Protein AF-A0A8S9BVV3-F1 (afdb_monomer)

Structure (mmCIF, N/CA/C/O backbone):
data_AF-A0A8S9BVV3-F1
#
_entry.id   AF-A0A8S9BVV3-F1
#
loop_
_atom_site.group_PDB
_atom_site.id
_atom_site.type_symbol
_atom_site.label_atom_id
_atom_site.label_alt_id
_atom_site.label_comp_id
_atom_site.label_asym_id
_atom_site.label_entity_id
_atom_site.label_seq_id
_atom_site.pdbx_PDB_ins_code
_atom_site.Cartn_x
_atom_site.Cartn_y
_atom_site.Cartn_z
_atom_site.occupancy
_atom_site.B_iso_or_equiv
_atom_site.auth_seq_id
_atom_site.auth_comp_id
_atom_site.auth_asym_id
_atom_site.auth_atom_id
_atom_site.pdbx_PDB_model_num
ATOM 1 N N . MET A 1 1 ? 66.827 21.041 -8.160 1.00 52.62 1 MET A N 1
ATOM 2 C CA . MET A 1 1 ? 65.909 20.844 -7.015 1.00 52.62 1 MET A CA 1
ATOM 3 C C . MET A 1 1 ? 65.133 22.134 -6.797 1.00 52.62 1 MET A C 1
ATOM 5 O O . MET A 1 1 ? 65.751 23.187 -6.829 1.00 52.62 1 MET A O 1
ATOM 9 N N . ARG A 1 2 ? 63.797 22.097 -6.689 1.00 60.84 2 ARG A N 1
ATOM 10 C CA . ARG A 1 2 ? 63.003 23.309 -6.406 1.00 60.84 2 ARG A CA 1
ATOM 11 C C . ARG A 1 2 ? 63.053 23.577 -4.900 1.00 60.84 2 ARG A C 1
ATOM 13 O O . ARG A 1 2 ? 62.841 22.643 -4.135 1.00 60.84 2 ARG A O 1
ATOM 20 N N . ASN A 1 3 ? 63.346 24.819 -4.514 1.00 59.28 3 ASN A N 1
ATOM 21 C CA . ASN A 1 3 ? 63.444 25.277 -3.125 1.00 59.28 3 ASN A CA 1
ATOM 22 C C . ASN A 1 3 ? 62.272 24.752 -2.278 1.00 59.28 3 ASN A C 1
ATOM 24 O O . ASN A 1 3 ? 61.120 24.832 -2.709 1.00 59.28 3 ASN A O 1
ATOM 28 N N . ALA A 1 4 ? 62.570 24.241 -1.081 1.00 67.62 4 ALA A N 1
ATOM 29 C CA . ALA A 1 4 ? 61.622 23.688 -0.109 1.00 67.62 4 ALA A CA 1
ATOM 30 C C . ALA A 1 4 ? 60.763 24.775 0.577 1.00 67.62 4 ALA A C 1
ATOM 32 O O . ALA A 1 4 ? 60.569 24.769 1.787 1.00 67.62 4 ALA A O 1
ATOM 33 N N . VAL A 1 5 ? 60.264 25.742 -0.196 1.00 72.38 5 VAL A N 1
ATOM 34 C CA . VAL A 1 5 ? 59.323 26.760 0.274 1.00 72.38 5 VAL A CA 1
ATOM 35 C C . VAL A 1 5 ? 57.911 26.216 0.081 1.00 72.38 5 VAL A C 1
ATOM 37 O O . VAL A 1 5 ? 57.520 25.832 -1.026 1.00 72.38 5 VAL A O 1
ATOM 40 N N . GLN A 1 6 ? 57.145 26.163 1.169 1.00 79.38 6 GLN A N 1
ATOM 41 C CA . GLN A 1 6 ? 55.774 25.666 1.166 1.00 79.38 6 GLN A CA 1
ATOM 42 C C . GLN A 1 6 ? 54.903 26.533 0.244 1.00 79.38 6 GLN A C 1
ATOM 44 O O . GLN A 1 6 ? 54.868 27.758 0.355 1.00 79.38 6 GLN A O 1
ATOM 49 N N . ARG A 1 7 ? 54.203 25.903 -0.706 1.00 82.62 7 ARG A N 1
ATOM 50 C CA . ARG A 1 7 ? 53.319 26.621 -1.635 1.00 82.62 7 ARG A CA 1
ATOM 51 C C . ARG A 1 7 ? 52.039 27.042 -0.921 1.00 82.62 7 ARG A C 1
ATOM 53 O O . ARG A 1 7 ? 51.429 26.239 -0.217 1.00 82.62 7 ARG A O 1
ATOM 60 N N . ARG A 1 8 ? 51.604 28.284 -1.145 1.00 86.44 8 ARG A N 1
ATOM 61 C CA . ARG A 1 8 ? 50.356 28.809 -0.581 1.00 86.44 8 ARG A CA 1
ATOM 62 C C . ARG A 1 8 ? 49.149 28.096 -1.193 1.00 86.44 8 ARG A C 1
ATOM 64 O O . ARG A 1 8 ? 49.064 27.939 -2.408 1.00 86.44 8 ARG A O 1
ATOM 71 N N . ASN A 1 9 ? 48.194 27.712 -0.350 1.00 89.62 9 ASN A N 1
ATOM 72 C CA . ASN A 1 9 ? 46.907 27.199 -0.806 1.00 89.62 9 ASN A CA 1
ATOM 73 C C . ASN A 1 9 ? 45.998 28.363 -1.247 1.00 89.62 9 ASN A C 1
ATOM 75 O O . ASN A 1 9 ? 45.814 29.328 -0.498 1.00 89.62 9 ASN A O 1
ATOM 79 N N . HIS A 1 10 ? 45.426 28.278 -2.449 1.00 91.44 10 HIS A N 1
ATOM 80 C CA . HIS A 1 10 ? 44.499 29.275 -2.983 1.00 91.44 10 HIS A CA 1
ATOM 81 C C . HIS A 1 10 ? 43.058 28.784 -2.816 1.00 91.44 10 HIS A C 1
ATOM 83 O O . HIS A 1 10 ? 42.689 27.736 -3.337 1.00 91.44 10 HIS A O 1
ATOM 89 N N . ARG A 1 11 ? 42.242 29.551 -2.081 1.00 92.50 11 ARG A N 1
ATOM 90 C CA . ARG A 1 11 ? 40.827 29.235 -1.830 1.00 92.50 11 ARG A CA 1
ATOM 91 C C . ARG A 1 11 ? 39.945 29.755 -2.964 1.00 92.50 11 ARG A C 1
ATOM 93 O O . ARG A 1 11 ? 40.206 30.819 -3.524 1.00 92.50 11 ARG A O 1
ATOM 100 N N . GLU A 1 12 ? 38.882 29.021 -3.269 1.00 91.75 12 GLU A N 1
ATOM 101 C CA . GLU A 1 12 ? 37.899 29.412 -4.280 1.00 91.75 12 GLU A CA 1
ATOM 102 C C . GLU A 1 12 ? 36.907 30.451 -3.729 1.00 91.75 12 GLU A C 1
ATOM 104 O O . GLU A 1 12 ? 36.590 30.465 -2.540 1.00 91.75 12 GLU A O 1
ATOM 109 N N . ARG A 1 13 ? 36.417 31.338 -4.603 1.00 92.81 13 ARG A N 1
ATOM 110 C CA . ARG A 1 13 ? 35.413 32.362 -4.260 1.00 92.81 13 ARG A CA 1
ATOM 111 C C . ARG A 1 13 ? 33.989 31.813 -4.392 1.00 92.81 13 ARG A C 1
ATOM 113 O O . ARG A 1 13 ? 33.709 31.076 -5.342 1.00 92.81 13 ARG A O 1
ATOM 120 N N . GLY A 1 14 ? 33.092 32.259 -3.512 1.00 93.75 14 GLY A N 1
ATOM 121 C CA . GLY A 1 14 ? 31.651 31.987 -3.584 1.00 93.75 14 GLY A CA 1
ATOM 122 C C . GLY A 1 14 ? 30.915 32.761 -4.689 1.00 93.75 14 GLY A C 1
ATOM 123 O O . GLY A 1 14 ? 31.521 33.540 -5.427 1.00 93.75 14 GLY A O 1
ATOM 124 N N . GLN A 1 15 ? 29.606 32.517 -4.808 1.00 95.50 15 GLN A N 1
ATOM 125 C CA . GLN A 1 15 ? 28.689 33.300 -5.648 1.00 95.50 15 GLN A CA 1
ATOM 126 C C . GLN A 1 15 ? 28.436 34.677 -4.997 1.00 95.50 15 GLN A C 1
ATOM 128 O O . GLN A 1 15 ? 28.283 34.713 -3.776 1.00 95.50 15 GLN A O 1
ATOM 133 N N . PRO A 1 16 ? 28.363 35.792 -5.752 1.00 96.19 16 PRO A N 1
ATOM 134 C CA . PRO A 1 16 ? 27.937 37.083 -5.209 1.00 96.19 16 PRO A CA 1
ATOM 135 C C . PRO A 1 16 ? 26.519 37.021 -4.631 1.00 96.19 16 PRO A C 1
ATOM 137 O O . PRO A 1 16 ? 25.645 36.371 -5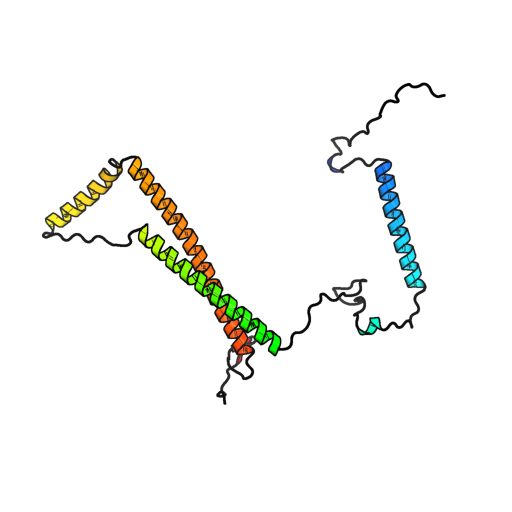.209 1.00 96.19 16 PRO A O 1
ATOM 140 N N . GLU A 1 17 ? 26.282 37.729 -3.528 1.00 94.75 17 GLU A N 1
ATOM 141 C CA . GLU A 1 17 ? 25.025 37.657 -2.766 1.00 94.75 17 GLU A CA 1
ATOM 142 C C . GLU A 1 17 ? 23.800 38.063 -3.595 1.00 94.75 17 GLU A C 1
ATOM 144 O O . GLU A 1 17 ? 22.787 37.368 -3.583 1.00 94.75 17 GLU A O 1
ATOM 149 N N . GLU A 1 18 ? 23.929 39.092 -4.436 1.00 96.50 18 GLU A 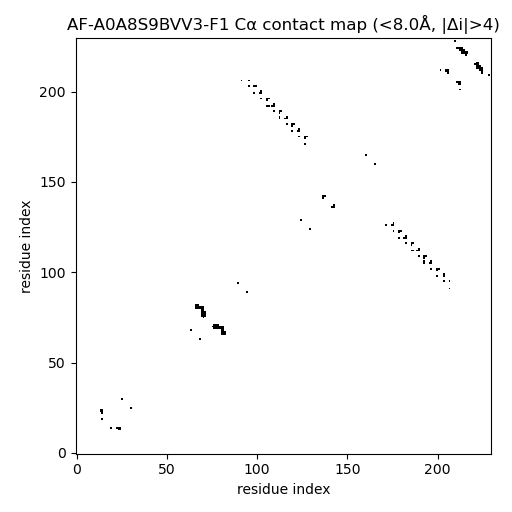N 1
ATOM 150 C CA . GLU A 1 18 ? 22.881 39.532 -5.373 1.00 96.50 18 GLU A CA 1
ATOM 151 C C . GLU A 1 18 ? 22.409 38.417 -6.326 1.00 96.50 18 GLU A C 1
ATOM 153 O O . GLU A 1 18 ? 21.276 38.419 -6.809 1.00 96.50 18 GLU A O 1
ATOM 158 N N . ARG A 1 19 ? 23.284 37.443 -6.612 1.00 95.56 19 ARG A N 1
ATOM 159 C CA . ARG A 1 19 ? 23.025 36.312 -7.516 1.00 95.56 19 ARG A CA 1
ATOM 160 C C . ARG A 1 19 ? 22.860 34.986 -6.785 1.00 95.56 19 ARG A C 1
ATOM 162 O O . ARG A 1 19 ? 22.757 33.953 -7.447 1.00 95.56 19 ARG A O 1
ATOM 169 N N . ALA A 1 20 ? 22.767 34.993 -5.456 1.00 93.19 20 ALA A N 1
ATOM 170 C CA . ALA A 1 20 ? 22.587 33.780 -4.663 1.00 93.19 20 ALA A CA 1
ATOM 171 C C . ALA A 1 20 ? 21.343 32.975 -5.089 1.00 93.19 20 ALA A C 1
ATOM 173 O O . ALA A 1 20 ? 21.367 31.745 -5.060 1.00 93.19 20 ALA A O 1
ATOM 174 N N . ARG A 1 21 ? 20.294 33.644 -5.601 1.00 96.62 21 ARG A N 1
ATOM 175 C CA . ARG A 1 21 ? 19.078 33.002 -6.143 1.00 96.62 21 ARG A CA 1
ATOM 176 C C . ARG A 1 21 ? 19.356 32.008 -7.283 1.00 96.62 21 ARG A C 1
ATOM 178 O O . ARG A 1 21 ? 18.570 31.089 -7.481 1.00 96.62 21 ARG A O 1
ATOM 185 N N . LEU A 1 22 ? 20.441 32.184 -8.043 1.00 94.44 22 LEU A N 1
ATOM 186 C CA . LEU A 1 22 ? 20.807 31.311 -9.171 1.00 94.44 22 LEU A CA 1
ATOM 187 C C . LEU A 1 22 ? 21.545 30.035 -8.731 1.00 94.44 22 LEU A C 1
ATOM 189 O O . LEU A 1 22 ? 21.873 29.198 -9.570 1.00 94.44 22 LEU A O 1
ATOM 193 N N . GLY A 1 23 ? 21.803 29.882 -7.431 1.00 94.69 23 GLY A N 1
ATOM 194 C CA . GLY A 1 23 ? 22.543 28.760 -6.875 1.00 94.69 23 GLY A CA 1
ATOM 195 C C . GLY A 1 23 ? 24.061 28.941 -6.948 1.00 94.69 23 GLY A C 1
ATOM 196 O O . GLY A 1 23 ? 24.591 30.052 -7.063 1.00 94.69 23 GLY A O 1
ATOM 197 N N . LEU A 1 24 ? 24.773 27.818 -6.836 1.00 93.31 24 LEU A N 1
ATOM 198 C CA . LEU A 1 24 ? 26.231 27.778 -6.742 1.00 93.31 24 LEU A CA 1
ATOM 199 C C . LEU A 1 24 ? 26.905 28.321 -8.014 1.00 93.31 24 LEU A C 1
ATOM 201 O O . LEU A 1 24 ? 26.530 27.972 -9.132 1.00 93.31 24 LEU A O 1
ATOM 205 N N . LEU A 1 25 ? 27.951 29.136 -7.839 1.00 95.38 25 LEU A N 1
ATOM 206 C CA . LEU A 1 25 ? 28.794 29.584 -8.946 1.00 95.38 25 LEU A CA 1
ATOM 207 C C . LEU A 1 25 ? 29.718 28.451 -9.394 1.00 95.38 25 LEU A C 1
ATOM 209 O O . LEU A 1 25 ? 30.766 28.229 -8.787 1.00 95.38 25 LEU A O 1
ATOM 213 N N . GLU A 1 26 ? 29.332 27.778 -10.470 1.00 94.38 26 GLU A N 1
ATOM 214 C CA . GLU A 1 26 ? 30.082 26.660 -11.037 1.00 94.38 26 GLU A CA 1
ATOM 215 C C . GLU A 1 26 ? 31.517 27.045 -11.405 1.00 94.38 26 GLU A C 1
ATOM 217 O O . GLU A 1 26 ? 31.778 28.085 -12.021 1.00 94.38 26 GLU A O 1
ATOM 222 N N . LYS A 1 27 ? 32.459 26.174 -11.047 1.00 96.00 27 LYS A N 1
ATOM 223 C CA . LYS A 1 27 ? 33.879 26.317 -11.373 1.00 96.00 27 LYS A CA 1
ATOM 224 C C . LYS A 1 27 ? 34.288 25.321 -12.449 1.00 96.00 27 LYS A C 1
ATOM 226 O O . LYS A 1 27 ? 33.514 24.472 -12.887 1.00 96.00 27 LYS A O 1
ATOM 231 N N . HIS A 1 28 ? 35.549 25.394 -12.872 1.00 96.62 28 HIS A N 1
ATOM 232 C CA . HIS A 1 28 ? 36.073 24.516 -13.920 1.00 96.62 28 HIS A CA 1
ATOM 233 C C . HIS A 1 28 ? 35.923 23.022 -13.583 1.00 96.62 28 HIS A C 1
ATOM 235 O O . HIS A 1 28 ? 35.623 22.218 -14.464 1.00 96.62 28 HIS A O 1
ATOM 241 N N . LYS A 1 29 ? 36.076 22.651 -12.304 1.00 96.44 29 LYS A N 1
ATOM 242 C CA . LYS A 1 29 ? 35.859 21.277 -11.834 1.00 96.44 29 LYS A CA 1
ATOM 243 C C . LYS A 1 29 ? 34.417 20.815 -12.077 1.00 96.44 29 LYS A C 1
ATOM 245 O O . LYS A 1 29 ? 34.215 19.715 -12.594 1.00 96.44 29 LYS A O 1
ATOM 250 N N . ASP A 1 30 ? 33.445 21.668 -11.771 1.00 97.38 30 ASP A N 1
ATOM 251 C CA . ASP A 1 30 ? 32.017 21.383 -11.944 1.00 97.38 30 ASP A CA 1
ATOM 252 C C . ASP A 1 30 ? 31.649 21.322 -13.427 1.00 97.38 30 ASP A C 1
ATOM 254 O O . ASP A 1 30 ? 31.013 20.367 -13.874 1.00 97.38 30 ASP A O 1
ATOM 258 N N . TYR A 1 31 ? 32.141 22.283 -14.220 1.00 96.81 31 TYR A N 1
ATOM 259 C CA . TYR A 1 31 ? 31.996 22.276 -15.675 1.00 96.81 31 TYR A CA 1
ATOM 260 C C . TYR A 1 31 ? 32.565 20.993 -16.288 1.00 96.81 31 TYR A C 1
ATOM 262 O O . TYR A 1 31 ? 31.906 20.357 -17.106 1.00 96.81 31 TYR A O 1
ATOM 270 N N . SER A 1 32 ? 33.763 20.575 -15.874 1.00 97.94 32 SER A N 1
ATOM 271 C CA . SER A 1 32 ? 34.395 19.347 -16.363 1.00 97.94 32 SER A CA 1
ATOM 272 C C . SER A 1 32 ? 33.581 18.100 -15.994 1.00 97.94 32 SER A C 1
ATOM 274 O O . SER A 1 32 ? 33.425 17.196 -16.816 1.00 97.94 32 SER A O 1
ATOM 276 N N . ALA A 1 33 ? 33.002 18.044 -14.790 1.00 97.69 33 ALA A N 1
ATOM 277 C CA . ALA A 1 33 ? 32.091 16.966 -14.402 1.00 97.69 33 ALA A CA 1
ATOM 278 C C . ALA A 1 33 ? 30.804 16.964 -15.251 1.00 97.69 33 ALA A C 1
ATOM 280 O O . ALA A 1 33 ? 30.446 15.925 -15.808 1.00 97.69 33 ALA A O 1
ATOM 281 N N . ARG A 1 34 ? 30.164 18.127 -15.435 1.00 98.06 34 ARG A N 1
ATOM 282 C CA . ARG A 1 34 ? 28.960 18.271 -16.270 1.00 98.06 34 ARG A CA 1
ATOM 283 C C . ARG A 1 34 ? 29.224 17.920 -17.734 1.00 98.06 34 ARG A C 1
ATOM 285 O O . ARG A 1 34 ? 28.431 17.210 -18.349 1.00 98.06 34 ARG A O 1
ATOM 292 N N . ALA A 1 35 ? 30.333 18.392 -18.298 1.00 98.31 35 ALA A N 1
ATOM 293 C CA . ALA A 1 35 ? 30.714 18.122 -19.680 1.00 98.31 35 ALA A CA 1
ATOM 294 C C . ALA A 1 35 ? 30.973 16.627 -19.909 1.00 98.31 35 ALA A C 1
ATOM 296 O O . ALA A 1 35 ? 30.560 16.085 -20.936 1.00 98.31 35 ALA A O 1
ATOM 297 N N . ARG A 1 36 ? 31.607 15.941 -18.946 1.00 98.19 36 ARG A N 1
ATOM 298 C CA . ARG A 1 36 ? 31.788 14.483 -18.992 1.00 98.19 36 ARG A CA 1
ATOM 299 C C . ARG A 1 36 ? 30.448 13.743 -18.984 1.00 98.19 36 ARG A C 1
ATOM 301 O O . ARG A 1 36 ? 30.212 12.971 -19.909 1.00 98.19 36 ARG A O 1
ATOM 308 N N . ASP A 1 37 ? 29.549 14.038 -18.042 1.00 98.44 37 ASP A N 1
ATOM 309 C CA . ASP A 1 37 ? 28.210 13.417 -17.982 1.00 98.44 37 ASP A CA 1
ATOM 310 C C . ASP A 1 37 ? 27.402 13.641 -19.276 1.00 98.44 37 ASP A C 1
ATOM 312 O O . ASP A 1 37 ? 26.840 12.701 -19.850 1.00 98.44 37 ASP A O 1
ATOM 316 N N . PHE A 1 38 ? 27.403 14.870 -19.803 1.00 98.44 38 PHE A N 1
ATOM 317 C CA . PHE A 1 38 ? 26.727 15.184 -21.062 1.00 98.44 38 PHE A CA 1
ATOM 318 C C . PHE A 1 38 ? 27.302 14.387 -22.240 1.00 98.44 38 PHE A C 1
ATOM 320 O O . PHE A 1 38 ? 26.553 13.802 -23.029 1.00 98.44 38 PHE A O 1
ATOM 327 N N . ASN A 1 39 ? 28.632 14.319 -22.350 1.00 98.31 39 ASN A N 1
ATOM 328 C CA . ASN A 1 39 ? 29.300 13.568 -23.410 1.00 98.31 39 ASN A CA 1
ATOM 329 C C . ASN A 1 39 ? 29.053 12.056 -23.290 1.00 98.31 39 ASN A C 1
ATOM 331 O O . ASN A 1 39 ? 28.854 11.391 -24.310 1.00 98.31 39 ASN A O 1
ATOM 335 N N . GLU A 1 40 ? 28.981 11.512 -22.074 1.00 98.31 40 GLU A N 1
ATOM 336 C CA . GLU A 1 40 ? 28.602 10.117 -21.836 1.00 98.31 40 GLU A CA 1
ATOM 337 C C . GLU A 1 40 ? 27.166 9.827 -22.286 1.00 98.31 40 GLU A C 1
ATOM 339 O O . GLU A 1 40 ? 26.932 8.868 -23.031 1.00 98.31 40 GLU A O 1
ATOM 344 N N . LYS A 1 41 ? 26.200 10.671 -21.901 1.00 98.31 41 LYS A N 1
ATOM 345 C CA . LYS A 1 41 ? 24.798 10.557 -22.343 1.00 98.31 41 LYS A CA 1
ATOM 346 C C . LYS A 1 41 ? 24.686 10.663 -23.863 1.00 98.31 41 LYS A C 1
ATOM 348 O O . LYS A 1 41 ? 24.026 9.835 -24.492 1.00 98.31 41 LYS A O 1
ATOM 353 N N . LYS A 1 42 ? 25.397 11.615 -24.475 1.00 98.31 42 LYS A N 1
ATOM 354 C CA . 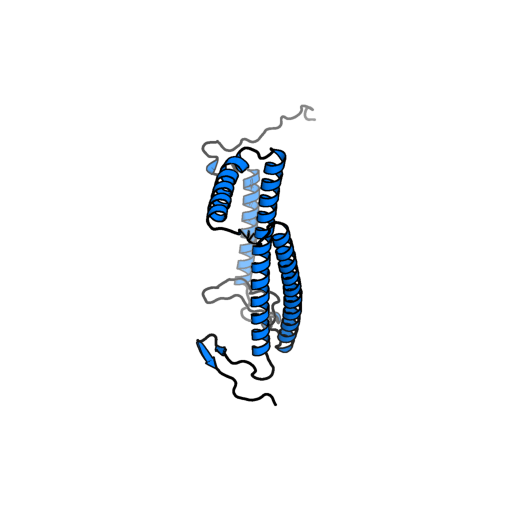LYS A 1 42 ? 25.461 11.787 -25.934 1.00 98.31 42 LYS A CA 1
ATOM 355 C C . LYS A 1 42 ? 26.026 10.546 -26.629 1.00 98.31 42 LYS A C 1
ATOM 357 O O . LYS A 1 42 ? 25.454 10.093 -27.622 1.00 98.31 42 LYS A O 1
ATOM 362 N N . LYS A 1 43 ? 27.104 9.957 -26.096 1.00 98.31 43 LYS A N 1
ATOM 363 C CA . LYS A 1 43 ? 27.699 8.712 -26.613 1.00 98.31 43 LYS A CA 1
ATOM 364 C C . LYS A 1 43 ? 26.709 7.545 -26.533 1.00 98.31 43 LYS A C 1
ATOM 366 O O . LYS A 1 43 ? 26.529 6.845 -27.529 1.00 98.31 43 LYS A O 1
ATOM 371 N N . LYS A 1 44 ? 26.020 7.376 -25.396 1.00 98.19 44 LYS A N 1
ATOM 372 C CA . LYS A 1 44 ? 24.983 6.342 -25.203 1.00 98.19 44 LYS A CA 1
ATOM 373 C C . LYS A 1 44 ? 23.830 6.503 -26.202 1.00 98.19 44 LYS A C 1
ATOM 375 O O . LYS A 1 44 ? 23.474 5.540 -26.876 1.00 98.19 44 LYS A O 1
ATOM 380 N N . LEU A 1 45 ? 23.301 7.717 -26.366 1.00 97.81 45 LEU A N 1
ATOM 381 C CA . LEU A 1 45 ? 22.232 8.000 -27.331 1.00 97.81 45 LEU A CA 1
ATOM 382 C C . LEU A 1 45 ? 22.664 7.733 -28.777 1.00 97.81 45 LEU A C 1
ATOM 384 O O . LEU A 1 45 ? 21.886 7.177 -29.549 1.00 97.81 45 LEU A O 1
ATOM 388 N N . ARG A 1 46 ? 23.902 8.082 -29.151 1.00 98.19 46 ARG A N 1
ATOM 389 C CA . ARG A 1 46 ? 24.440 7.785 -30.488 1.00 98.19 46 ARG A CA 1
ATOM 390 C C . ARG A 1 46 ? 24.502 6.278 -30.745 1.00 98.19 46 ARG A C 1
ATOM 392 O O . ARG A 1 46 ? 24.079 5.836 -31.808 1.00 98.19 46 ARG A O 1
ATOM 399 N N . ALA A 1 47 ? 24.966 5.499 -29.768 1.00 98.19 47 ALA A N 1
ATOM 400 C CA . ALA A 1 47 ? 25.001 4.043 -29.873 1.00 98.19 47 ALA A CA 1
ATOM 401 C C . ALA A 1 47 ? 23.591 3.435 -30.003 1.00 98.19 47 ALA A C 1
ATOM 403 O O . ALA A 1 47 ? 23.378 2.568 -30.846 1.00 98.19 47 ALA A O 1
ATOM 404 N N . LEU A 1 48 ? 22.612 3.916 -29.225 1.00 97.19 48 LEU A N 1
ATOM 405 C CA . LEU A 1 48 ? 21.216 3.472 -29.336 1.00 97.19 48 LEU A CA 1
ATOM 406 C C . LEU A 1 48 ? 20.616 3.799 -30.708 1.00 97.19 48 LEU A C 1
ATOM 408 O O . LEU A 1 48 ? 19.995 2.932 -31.311 1.00 97.19 48 LEU A O 1
ATOM 412 N N . LYS A 1 49 ? 20.853 5.005 -31.241 1.00 97.50 49 LYS A N 1
ATOM 413 C CA . LYS A 1 49 ? 20.406 5.382 -32.592 1.00 97.50 49 LYS A CA 1
ATOM 414 C C . LYS A 1 49 ? 20.981 4.458 -33.663 1.00 97.50 49 LYS A C 1
ATOM 416 O O . LYS A 1 49 ? 20.235 4.007 -34.523 1.00 97.50 49 LYS A O 1
ATOM 421 N N . GLN A 1 50 ? 22.271 4.127 -33.579 1.00 97.94 50 GLN A N 1
ATOM 422 C CA . GLN A 1 50 ? 22.891 3.205 -34.531 1.00 97.94 50 GLN A CA 1
ATOM 423 C C . GLN A 1 50 ? 22.255 1.808 -34.478 1.00 97.94 50 GLN A C 1
ATOM 425 O O . GLN A 1 50 ? 22.017 1.212 -35.522 1.00 97.94 50 GLN A O 1
ATOM 430 N N . LYS A 1 51 ? 21.933 1.305 -33.276 1.00 96.62 51 LYS A N 1
ATOM 431 C CA . LYS A 1 51 ? 21.224 0.024 -33.114 1.00 96.62 51 LYS A CA 1
ATOM 432 C C . LYS A 1 51 ? 19.835 0.039 -33.750 1.00 96.62 51 LYS A C 1
ATOM 434 O O . LYS A 1 51 ? 19.438 -0.963 -34.322 1.00 96.62 51 LYS A O 1
ATOM 439 N N . VAL A 1 52 ? 19.113 1.158 -33.658 1.00 94.69 52 VAL A N 1
ATOM 440 C CA . VAL A 1 52 ? 17.795 1.301 -34.296 1.00 94.69 52 VAL A CA 1
ATOM 441 C C . VAL A 1 52 ? 17.918 1.301 -35.820 1.00 94.69 52 VAL A C 1
ATOM 443 O O . VAL A 1 52 ? 17.135 0.627 -36.477 1.00 94.69 52 VAL A O 1
ATOM 446 N N . ILE A 1 53 ? 18.902 2.016 -36.377 1.00 96.88 53 ILE A N 1
ATOM 447 C CA . ILE A 1 53 ? 19.131 2.077 -37.833 1.00 96.88 53 ILE A CA 1
ATOM 448 C C . ILE A 1 53 ? 19.504 0.698 -38.390 1.00 96.88 53 ILE A C 1
ATOM 450 O O . ILE A 1 53 ? 19.004 0.305 -39.435 1.00 96.88 53 ILE A O 1
ATOM 454 N N . ASN A 1 54 ? 20.348 -0.047 -37.676 1.00 96.19 54 ASN A N 1
ATOM 455 C CA . ASN A 1 54 ? 20.829 -1.360 -38.110 1.00 96.19 54 ASN A CA 1
ATOM 456 C C . ASN A 1 54 ? 19.886 -2.517 -37.720 1.00 96.19 54 ASN A C 1
ATOM 458 O O . ASN A 1 54 ? 20.305 -3.674 -37.758 1.00 96.19 54 ASN A O 1
ATOM 462 N N . LYS A 1 55 ? 18.658 -2.235 -37.267 1.00 96.00 55 LYS A N 1
ATOM 463 C CA . LYS A 1 55 ? 17.728 -3.266 -36.796 1.00 96.00 55 LYS A CA 1
ATOM 464 C C . LYS A 1 55 ? 17.229 -4.119 -37.969 1.00 96.00 55 LYS A C 1
ATOM 466 O O . LYS A 1 55 ? 16.752 -3.572 -38.960 1.00 96.00 55 LYS A O 1
ATOM 471 N N . ASN A 1 56 ? 17.263 -5.444 -37.817 1.00 96.75 56 ASN A N 1
ATOM 472 C CA . ASN A 1 56 ? 16.621 -6.360 -38.757 1.00 96.75 56 ASN A CA 1
ATOM 473 C C . ASN A 1 56 ? 15.097 -6.392 -38.491 1.00 96.75 56 ASN A C 1
ATOM 475 O O . ASN A 1 56 ? 14.700 -6.692 -37.362 1.00 96.75 56 ASN A O 1
ATOM 479 N N . PRO A 1 57 ? 14.229 -6.072 -39.471 1.00 94.44 57 PRO A N 1
ATOM 480 C CA . PRO A 1 57 ? 12.776 -6.132 -39.288 1.00 94.44 57 PRO A CA 1
ATOM 481 C C . PRO A 1 57 ? 12.252 -7.547 -39.007 1.00 94.44 57 PRO A C 1
ATOM 483 O O . PRO A 1 57 ? 11.262 -7.674 -38.289 1.00 94.44 57 PRO A O 1
ATOM 486 N N . ASP A 1 58 ? 12.949 -8.580 -39.486 1.00 96.19 58 ASP A N 1
ATOM 487 C CA . ASP A 1 58 ? 12.534 -9.983 -39.373 1.00 96.19 58 ASP A CA 1
ATOM 488 C C . ASP A 1 58 ? 13.188 -10.703 -38.179 1.00 96.19 58 ASP A C 1
ATOM 490 O O . ASP A 1 58 ? 13.173 -11.932 -38.086 1.00 96.19 58 ASP A O 1
ATOM 494 N N . GLU A 1 59 ? 13.804 -9.960 -37.251 1.00 94.81 59 GLU A N 1
ATOM 495 C CA . GLU A 1 59 ? 14.396 -10.561 -36.056 1.00 94.81 59 GLU A CA 1
ATOM 496 C C . GLU A 1 59 ? 13.317 -11.181 -35.157 1.00 94.81 59 GLU A C 1
ATOM 498 O O . GLU A 1 59 ? 12.340 -10.534 -34.775 1.00 94.81 59 GLU A O 1
ATOM 503 N N . PHE A 1 60 ? 13.520 -12.441 -34.770 1.00 95.81 60 PHE A N 1
ATOM 504 C CA . PHE A 1 60 ? 12.641 -13.140 -33.844 1.00 95.81 60 PHE A CA 1
ATOM 505 C C . PHE A 1 60 ? 13.427 -13.705 -32.661 1.00 95.81 60 PHE A C 1
ATOM 507 O O . PHE A 1 60 ? 14.418 -14.414 -32.822 1.00 95.81 60 PHE A O 1
ATOM 514 N N . TYR A 1 61 ? 12.943 -13.412 -31.453 1.00 95.50 61 TYR A N 1
ATOM 515 C CA . TYR A 1 61 ? 13.469 -13.942 -30.200 1.00 95.50 61 TYR A CA 1
ATOM 516 C C . TYR A 1 61 ? 12.324 -14.580 -29.410 1.00 95.50 61 TYR A C 1
ATOM 518 O O . TYR A 1 61 ? 11.259 -13.981 -29.276 1.00 95.50 61 TYR A O 1
ATOM 526 N N . PHE A 1 62 ? 12.555 -15.738 -28.782 1.00 95.94 62 PHE A N 1
ATOM 527 C CA . PHE A 1 62 ? 11.531 -16.432 -27.981 1.00 95.94 62 PHE A CA 1
ATOM 528 C C . PHE A 1 62 ? 10.945 -15.572 -26.847 1.00 95.94 62 PHE A C 1
ATOM 530 O O . PHE A 1 62 ? 9.772 -15.699 -26.506 1.00 95.94 62 PHE A O 1
ATOM 537 N N . GLY A 1 63 ? 11.724 -14.629 -26.306 1.00 93.56 63 GLY A N 1
ATOM 538 C CA . GLY A 1 63 ? 11.254 -13.682 -25.289 1.00 93.56 63 GLY A CA 1
ATOM 539 C C . GLY A 1 63 ? 10.163 -12.715 -25.770 1.00 93.56 63 GLY A C 1
ATOM 540 O O . GLY A 1 63 ? 9.492 -12.113 -24.935 1.00 93.56 63 GLY A O 1
ATOM 541 N N . MET A 1 64 ? 9.955 -12.570 -27.084 1.00 92.31 64 MET A N 1
ATOM 542 C CA . MET A 1 64 ? 8.843 -11.786 -27.636 1.00 92.31 64 MET A CA 1
ATOM 543 C C . MET A 1 64 ? 7.477 -12.442 -27.385 1.00 92.31 64 MET A C 1
ATOM 545 O O . MET A 1 64 ? 6.468 -11.747 -27.411 1.00 92.31 64 MET A O 1
ATOM 549 N N . MET A 1 65 ? 7.434 -13.752 -27.110 1.00 92.19 65 MET A N 1
ATOM 550 C CA . MET A 1 65 ? 6.184 -14.479 -26.853 1.00 92.19 65 MET A CA 1
ATOM 551 C C . MET A 1 65 ? 5.652 -14.264 -25.431 1.00 92.19 65 MET A C 1
ATOM 553 O O . MET A 1 65 ? 4.444 -14.253 -25.217 1.00 92.19 65 MET A O 1
ATOM 557 N N . SER A 1 66 ? 6.539 -14.072 -24.451 1.00 91.06 66 SER A N 1
ATOM 558 C CA . SER A 1 66 ? 6.163 -13.877 -23.043 1.00 91.06 66 SER A CA 1
ATOM 559 C C . SER A 1 66 ? 6.150 -12.412 -22.606 1.00 91.06 66 SER A C 1
ATOM 561 O O . SER A 1 66 ? 5.568 -12.082 -21.573 1.00 91.06 66 SER A O 1
ATOM 563 N N . ARG A 1 67 ? 6.787 -11.511 -23.367 1.00 90.25 67 ARG A N 1
ATOM 564 C CA . ARG A 1 67 ? 6.898 -10.088 -23.022 1.00 90.25 67 ARG A CA 1
ATOM 565 C C . ARG A 1 67 ? 6.071 -9.232 -23.961 1.00 90.25 67 ARG A C 1
ATOM 567 O O . ARG A 1 67 ? 6.203 -9.301 -25.178 1.00 90.25 67 ARG A O 1
ATOM 574 N N . LYS A 1 68 ? 5.291 -8.323 -23.383 1.00 87.56 68 LYS A N 1
ATOM 575 C CA . LYS A 1 68 ? 4.565 -7.319 -24.157 1.00 87.56 68 LYS A CA 1
ATOM 576 C C . LYS A 1 68 ? 5.517 -6.189 -24.554 1.00 87.56 68 LYS A C 1
ATOM 578 O O . LYS A 1 68 ? 6.120 -5.557 -23.687 1.00 87.56 68 LYS A O 1
ATOM 583 N N . GLY A 1 69 ? 5.648 -5.951 -25.859 1.00 86.00 69 GLY A N 1
ATOM 584 C CA . GLY A 1 69 ? 6.489 -4.892 -26.420 1.00 86.00 69 GLY A CA 1
ATOM 585 C C . GLY A 1 69 ? 6.108 -3.478 -25.951 1.00 86.00 69 GLY A C 1
ATOM 586 O O . GLY A 1 69 ? 5.104 -3.295 -25.252 1.00 86.00 69 GLY A O 1
ATOM 587 N N . PRO A 1 70 ? 6.912 -2.462 -26.314 1.00 88.06 70 PRO A N 1
ATOM 588 C CA . PRO A 1 70 ? 6.613 -1.075 -25.977 1.00 88.06 70 PRO A CA 1
ATOM 589 C C . PRO A 1 70 ? 5.260 -0.659 -26.564 1.00 88.06 70 PRO A C 1
ATOM 591 O O . PRO A 1 70 ? 4.902 -1.048 -27.676 1.00 88.06 70 PRO A O 1
ATOM 594 N N . SER A 1 71 ? 4.504 0.141 -25.813 1.00 83.25 71 SER A N 1
ATOM 595 C CA . SER A 1 71 ? 3.221 0.656 -26.290 1.00 83.25 71 SER A CA 1
ATOM 596 C C . SER A 1 71 ? 3.477 1.751 -27.323 1.00 83.25 71 SER A C 1
ATOM 598 O O . SER A 1 71 ? 4.018 2.800 -26.976 1.00 83.25 71 SER A O 1
ATOM 600 N N . THR A 1 72 ? 3.107 1.519 -28.585 1.00 78.12 72 THR A N 1
ATOM 601 C CA . THR A 1 72 ? 3.297 2.466 -29.702 1.00 78.12 72 THR A CA 1
ATOM 602 C C . THR A 1 72 ? 2.071 3.343 -29.969 1.00 78.12 72 THR A C 1
ATOM 604 O O . THR A 1 72 ? 2.169 4.327 -30.704 1.00 78.12 72 THR A O 1
ATOM 607 N N . THR A 1 73 ? 0.938 3.051 -29.326 1.00 81.50 73 THR A N 1
ATOM 608 C CA . THR A 1 73 ? -0.358 3.707 -29.558 1.00 81.50 73 THR A CA 1
ATOM 609 C C . THR A 1 73 ? -1.089 4.025 -28.252 1.00 81.50 73 THR A C 1
ATOM 611 O O . THR A 1 73 ? -0.940 3.323 -27.252 1.00 81.50 73 THR A O 1
ATOM 614 N N . GLY A 1 74 ? -1.934 5.060 -28.270 1.00 84.69 74 GLY A N 1
ATOM 615 C CA . GLY A 1 74 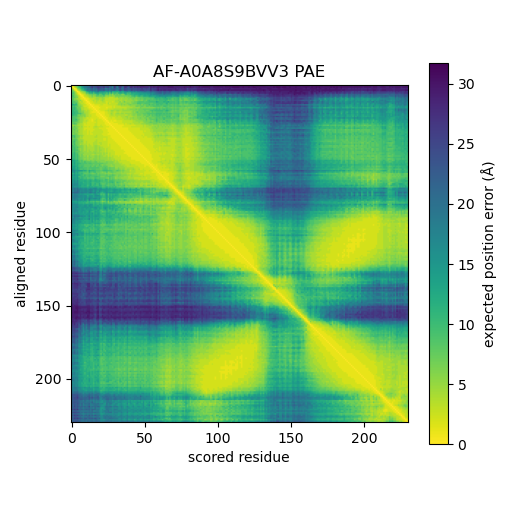? -2.786 5.447 -27.141 1.00 84.69 74 GLY A CA 1
ATOM 616 C C . GLY A 1 74 ? -2.150 6.443 -26.163 1.00 84.69 74 GLY A C 1
ATOM 617 O O . GLY A 1 74 ? -1.017 6.887 -26.334 1.00 84.69 74 GLY A O 1
ATOM 618 N N . LYS A 1 75 ? -2.912 6.808 -25.122 1.00 84.88 75 LYS A N 1
ATOM 619 C CA . LYS A 1 75 ? -2.556 7.862 -24.150 1.00 84.88 75 LYS A CA 1
ATOM 620 C C . LYS A 1 75 ? -1.297 7.543 -23.329 1.00 84.88 75 LYS A C 1
ATOM 622 O O . LYS A 1 75 ? -0.559 8.451 -22.972 1.00 84.88 75 LYS A O 1
ATOM 627 N N . ASN A 1 76 ? -1.019 6.261 -23.090 1.00 77.56 76 ASN A N 1
ATOM 628 C CA . ASN A 1 76 ? 0.129 5.789 -22.305 1.00 77.56 76 ASN A CA 1
ATOM 629 C C . ASN A 1 76 ? 1.255 5.262 -23.214 1.00 77.56 76 ASN A C 1
ATOM 631 O O . ASN A 1 76 ? 1.769 4.162 -23.012 1.00 77.56 76 ASN A O 1
ATOM 635 N N . ARG A 1 77 ? 1.593 6.010 -24.270 1.00 84.06 77 ARG A N 1
ATOM 636 C CA . ARG A 1 77 ? 2.654 5.636 -25.212 1.00 84.06 77 ARG A CA 1
ATOM 637 C C . ARG A 1 77 ? 4.029 5.880 -24.588 1.00 84.06 77 ARG A C 1
ATOM 639 O O . ARG A 1 77 ? 4.438 7.027 -24.423 1.00 84.06 77 ARG A O 1
ATOM 646 N N . THR A 1 78 ? 4.761 4.808 -24.302 1.00 83.81 78 THR A N 1
ATOM 647 C CA . THR A 1 78 ? 6.133 4.861 -23.780 1.00 83.81 78 THR A CA 1
ATOM 648 C C . THR A 1 78 ? 7.044 3.940 -24.584 1.00 83.81 78 THR A C 1
ATOM 650 O O . THR A 1 78 ? 6.673 2.818 -24.917 1.00 83.81 78 THR A O 1
ATOM 653 N N . GLY A 1 79 ? 8.267 4.398 -24.869 1.00 84.44 79 GLY A N 1
ATOM 654 C CA . GLY A 1 79 ? 9.274 3.620 -25.608 1.00 84.44 79 GLY A CA 1
ATOM 655 C C . GLY A 1 79 ? 9.929 2.491 -24.801 1.00 84.44 79 GLY A C 1
ATOM 656 O O . GLY A 1 79 ? 10.817 1.812 -25.308 1.00 84.44 79 GLY A O 1
ATOM 657 N N . THR A 1 80 ? 9.528 2.301 -23.544 1.00 88.00 80 THR A N 1
ATOM 658 C CA . THR A 1 80 ? 10.007 1.234 -22.665 1.00 88.00 80 THR A CA 1
ATOM 659 C C . THR A 1 80 ? 9.134 -0.013 -22.799 1.00 88.00 80 THR A C 1
ATOM 661 O O . THR A 1 80 ? 7.924 0.074 -22.996 1.00 88.00 80 THR A O 1
ATOM 664 N N . VAL A 1 81 ? 9.751 -1.190 -22.681 1.00 86.88 81 VAL A N 1
ATOM 665 C CA . VAL A 1 81 ? 9.030 -2.470 -22.622 1.00 86.88 81 VAL A CA 1
ATOM 666 C C . VAL A 1 81 ? 8.269 -2.545 -21.299 1.00 86.88 81 VAL A C 1
ATOM 668 O O . VAL A 1 81 ? 8.839 -2.245 -20.248 1.00 86.88 81 VAL A O 1
ATOM 671 N N . ASN A 1 82 ? 7.004 -2.964 -21.338 1.00 81.62 82 ASN A N 1
ATOM 672 C CA . ASN A 1 82 ? 6.212 -3.142 -20.126 1.00 81.62 82 ASN A CA 1
ATOM 673 C C . ASN A 1 82 ? 6.777 -4.313 -19.312 1.00 81.62 82 ASN A C 1
ATOM 675 O O . ASN A 1 82 ? 6.845 -5.443 -19.797 1.00 81.62 82 ASN A O 1
ATOM 679 N N . GLY A 1 83 ? 7.220 -4.027 -18.090 1.00 83.44 83 GLY A N 1
ATOM 680 C CA . GLY A 1 83 ? 7.656 -5.046 -17.140 1.00 83.44 83 GLY A CA 1
ATOM 681 C C . GLY A 1 83 ? 6.474 -5.696 -16.427 1.00 83.44 83 GLY A C 1
ATOM 682 O O . GLY A 1 83 ? 5.431 -5.064 -16.245 1.00 83.44 83 GLY A O 1
ATOM 683 N N . ASP A 1 84 ? 6.660 -6.943 -16.004 1.00 86.31 84 ASP A N 1
ATOM 684 C CA . ASP A 1 84 ? 5.744 -7.593 -15.074 1.00 86.31 84 ASP A CA 1
ATOM 685 C C . ASP A 1 84 ? 6.003 -7.080 -13.648 1.00 86.31 84 ASP A C 1
ATOM 687 O O . ASP A 1 84 ? 7.150 -6.906 -13.235 1.00 86.31 84 ASP A O 1
ATOM 691 N N . ARG A 1 85 ? 4.924 -6.810 -12.907 1.00 89.62 85 ARG A N 1
ATOM 692 C CA . ARG A 1 85 ? 4.976 -6.438 -11.484 1.00 89.62 85 ARG A CA 1
ATOM 693 C C . ARG A 1 85 ? 4.922 -7.665 -10.568 1.00 89.62 85 ARG A C 1
ATOM 695 O O . ARG A 1 85 ? 5.063 -7.504 -9.363 1.00 89.62 85 ARG A O 1
ATOM 702 N N . GLY A 1 86 ? 4.690 -8.855 -11.128 1.00 91.38 86 GLY A N 1
ATOM 703 C CA . GLY A 1 86 ? 4.586 -10.123 -10.404 1.00 91.38 86 GLY A CA 1
ATOM 704 C C . GLY A 1 86 ? 3.175 -10.449 -9.909 1.00 91.38 86 GLY A C 1
ATOM 705 O O . GLY A 1 86 ? 2.964 -11.505 -9.320 1.00 91.38 86 GLY A O 1
ATOM 706 N N . ASN A 1 87 ? 2.192 -9.578 -10.157 1.00 92.62 87 ASN A N 1
ATOM 707 C CA . ASN A 1 87 ? 0.802 -9.850 -9.801 1.00 92.62 87 ASN A CA 1
ATOM 708 C C . ASN A 1 87 ? 0.201 -10.863 -10.778 1.00 92.62 87 ASN A C 1
ATOM 710 O O . ASN A 1 87 ? 0.169 -10.626 -11.985 1.00 92.62 87 ASN A O 1
ATOM 714 N N . GLN A 1 88 ? -0.339 -11.955 -10.244 1.00 92.31 88 GLN A N 1
ATOM 715 C CA . GLN A 1 88 ? -0.960 -13.023 -11.024 1.00 92.31 88 GLN A CA 1
ATOM 716 C C . GLN A 1 88 ? -2.470 -13.080 -10.778 1.00 92.31 88 GLN A C 1
ATOM 718 O O . GLN A 1 88 ? -2.966 -12.680 -9.723 1.00 92.31 88 GLN A O 1
ATOM 723 N N . VAL A 1 89 ? -3.213 -13.590 -11.762 1.00 94.56 89 VAL A N 1
ATOM 724 C CA . VAL A 1 89 ? -4.644 -13.863 -11.599 1.00 94.56 89 VAL A CA 1
ATOM 725 C C . VAL A 1 89 ? -4.796 -15.099 -10.717 1.00 94.56 89 VAL A C 1
ATOM 727 O O . VAL A 1 89 ? -4.380 -16.192 -11.090 1.00 94.56 89 VAL A O 1
ATOM 730 N N . LEU A 1 90 ? -5.381 -14.917 -9.534 1.00 95.38 90 LEU A N 1
ATOM 731 C CA . LEU A 1 90 ? -5.609 -15.995 -8.576 1.00 95.38 90 LEU A CA 1
ATOM 732 C C . LEU A 1 90 ? -6.848 -16.816 -8.952 1.00 95.38 90 LEU A C 1
ATOM 734 O O . LEU A 1 90 ? -7.881 -16.266 -9.337 1.00 95.38 90 LEU A O 1
ATOM 738 N N . GLY A 1 91 ? -6.760 -18.136 -8.778 1.00 96.50 91 GLY A N 1
ATOM 739 C CA . GLY A 1 91 ? -7.913 -19.028 -8.889 1.00 96.50 91 GLY A CA 1
ATOM 740 C C . GLY A 1 91 ? -8.935 -18.781 -7.775 1.00 96.50 91 GLY A C 1
ATOM 741 O O . GLY A 1 91 ? -8.580 -18.404 -6.656 1.00 96.50 91 GLY A O 1
ATOM 742 N N . GLN A 1 92 ? -10.215 -19.035 -8.056 1.00 94.75 92 GLN A N 1
ATOM 743 C CA . GLN A 1 92 ? -11.299 -18.683 -7.133 1.00 94.75 92 GLN A CA 1
ATOM 744 C C . GLN A 1 92 ? -11.200 -19.396 -5.775 1.00 94.75 92 GLN A C 1
ATOM 746 O O . GLN A 1 92 ? -11.542 -18.811 -4.748 1.00 94.75 92 GLN A O 1
ATOM 751 N N . ASP A 1 93 ? -10.702 -20.633 -5.743 1.00 95.44 93 ASP A N 1
ATOM 752 C CA . ASP A 1 93 ? -10.498 -21.374 -4.493 1.00 95.44 93 ASP A CA 1
ATOM 753 C C . ASP A 1 93 ? -9.381 -20.776 -3.629 1.00 95.44 93 ASP A C 1
ATOM 755 O O . ASP A 1 93 ? -9.550 -20.657 -2.415 1.00 95.44 93 ASP A O 1
ATOM 759 N N . ALA A 1 94 ? -8.293 -20.301 -4.245 1.00 96.25 94 ALA A N 1
ATOM 760 C CA . ALA A 1 94 ? -7.234 -19.588 -3.533 1.00 96.25 94 ALA A CA 1
ATOM 761 C C . ALA A 1 94 ? -7.764 -18.275 -2.935 1.00 96.25 94 ALA A C 1
ATOM 763 O O . ALA A 1 94 ? -7.541 -17.988 -1.761 1.00 96.25 94 ALA A O 1
ATOM 764 N N . VAL A 1 95 ? -8.553 -17.512 -3.702 1.00 96.69 95 VAL A N 1
ATOM 765 C CA . VAL A 1 95 ? -9.186 -16.276 -3.209 1.00 96.69 95 VAL A CA 1
ATOM 766 C C . VAL A 1 95 ? -10.130 -16.560 -2.033 1.00 96.69 95 VAL A C 1
ATOM 768 O O . VAL A 1 95 ? -10.101 -15.837 -1.037 1.00 96.69 95 VAL A O 1
ATOM 771 N N . ARG A 1 96 ? -10.941 -17.627 -2.100 1.00 95.62 96 ARG A N 1
ATOM 772 C CA . ARG A 1 96 ? -11.818 -18.048 -0.988 1.00 95.62 96 ARG A CA 1
ATOM 773 C C . ARG A 1 96 ? -11.026 -18.414 0.268 1.00 95.62 96 ARG A C 1
ATOM 775 O O . ARG A 1 96 ? -11.470 -18.077 1.370 1.00 95.62 96 ARG A O 1
ATOM 782 N N . LEU A 1 97 ? -9.892 -19.100 0.112 1.00 96.50 97 LEU A N 1
ATOM 783 C CA . LEU A 1 97 ? -9.008 -19.458 1.220 1.00 96.50 97 LEU A CA 1
ATOM 784 C C . LEU A 1 97 ? -8.451 -18.200 1.892 1.00 96.50 97 LEU A C 1
ATOM 786 O O . LEU A 1 97 ? -8.658 -18.023 3.092 1.00 96.50 97 LEU A O 1
ATOM 790 N N . PHE A 1 98 ? -7.851 -17.290 1.118 1.00 96.88 98 PHE A N 1
ATOM 791 C CA . PHE A 1 98 ? -7.304 -16.038 1.649 1.00 96.88 98 PHE A CA 1
ATOM 792 C C . PHE A 1 98 ? -8.375 -15.192 2.337 1.00 96.88 98 PHE A C 1
ATOM 794 O O . PHE A 1 98 ? -8.183 -14.751 3.463 1.00 96.88 98 PHE A O 1
ATOM 801 N N . LYS A 1 99 ? -9.569 -15.067 1.748 1.00 96.88 99 LYS A N 1
ATOM 802 C CA . LYS A 1 99 ? -10.670 -14.320 2.378 1.00 96.88 99 LYS A CA 1
ATOM 803 C C . LYS A 1 99 ? -11.208 -14.976 3.649 1.00 96.88 99 LYS A C 1
ATOM 805 O O . LYS A 1 99 ? -11.750 -14.290 4.509 1.00 96.88 99 LYS A O 1
ATOM 810 N N . THR A 1 100 ? -11.067 -16.293 3.786 1.00 96.75 100 THR A N 1
ATOM 811 C CA . THR A 1 100 ? -11.405 -16.997 5.031 1.00 96.75 100 THR A CA 1
ATOM 812 C C . THR A 1 100 ? -10.360 -16.729 6.117 1.00 96.75 100 THR A C 1
ATOM 814 O O . THR A 1 100 ? -10.739 -16.517 7.267 1.00 96.75 100 THR A O 1
ATOM 817 N N . GLN A 1 101 ? -9.073 -16.679 5.756 1.00 97.81 101 GLN A N 1
ATOM 818 C CA . GLN A 1 101 ? -7.989 -16.288 6.665 1.00 97.81 101 GLN A CA 1
ATOM 819 C C . GLN A 1 101 ? -8.140 -14.828 7.117 1.00 97.81 101 GLN A C 1
ATOM 821 O O . GLN A 1 101 ? -8.115 -14.567 8.320 1.00 97.81 101 GLN A O 1
ATOM 826 N N . ASP A 1 102 ? -8.401 -13.910 6.178 1.00 97.94 102 ASP A N 1
ATOM 827 C CA . ASP A 1 102 ? -8.667 -12.491 6.452 1.00 97.94 102 ASP A CA 1
ATOM 828 C C . ASP A 1 102 ? -9.824 -12.329 7.449 1.00 97.94 102 ASP A C 1
ATOM 830 O O . ASP A 1 102 ? -9.696 -11.623 8.448 1.00 97.94 102 ASP A O 1
ATOM 834 N N . LEU A 1 103 ? -10.947 -13.023 7.218 1.00 97.75 103 LEU A N 1
ATOM 835 C CA . LEU A 1 103 ? -12.106 -12.977 8.114 1.00 97.75 103 LEU A CA 1
ATOM 836 C C . LEU A 1 103 ? -11.758 -13.481 9.521 1.00 97.75 103 LEU A C 1
ATOM 838 O O . LEU A 1 103 ? -12.174 -12.882 10.512 1.00 97.75 103 LEU A O 1
ATOM 842 N N . GLY A 1 104 ? -10.995 -14.573 9.613 1.00 98.12 104 GLY A N 1
ATOM 843 C CA . GLY A 1 104 ? -10.503 -15.092 10.887 1.00 98.12 104 GLY A CA 1
ATOM 844 C C . GLY A 1 104 ? -9.673 -14.051 11.638 1.00 98.12 104 GLY A C 1
ATOM 845 O O . GLY A 1 104 ? -9.938 -13.784 12.809 1.00 98.12 104 GLY A O 1
ATOM 846 N N . TYR A 1 105 ? -8.733 -13.399 10.951 1.00 98.31 105 TYR A N 1
ATOM 847 C CA . TYR A 1 105 ? -7.929 -12.324 11.527 1.00 98.31 105 TYR A CA 1
ATOM 848 C C . TYR A 1 105 ? -8.794 -11.146 12.000 1.00 98.31 105 TYR A C 1
ATOM 850 O O . TYR A 1 105 ? -8.711 -10.764 13.170 1.00 98.31 105 TYR A O 1
ATOM 858 N N . VAL A 1 106 ? -9.683 -10.621 11.150 1.00 98.38 106 VAL A N 1
ATOM 859 C CA . VAL A 1 106 ? -10.561 -9.487 11.497 1.00 98.38 106 VAL A CA 1
ATOM 860 C C . VAL A 1 106 ? -11.425 -9.806 12.715 1.00 98.38 106 VAL A C 1
ATOM 862 O O . VAL A 1 106 ? -11.481 -8.995 13.636 1.00 98.38 106 VAL A O 1
ATOM 865 N N . ARG A 1 107 ? -12.001 -11.011 12.800 1.00 98.19 107 ARG A N 1
ATOM 866 C CA . ARG A 1 107 ? -12.758 -11.464 13.980 1.00 98.19 107 ARG A CA 1
ATOM 867 C C . ARG A 1 107 ? -11.933 -11.437 15.258 1.00 98.19 107 ARG A C 1
ATOM 869 O O . ARG A 1 107 ? -12.393 -10.931 16.279 1.00 98.19 107 ARG A O 1
ATOM 876 N N . THR A 1 108 ? -10.702 -11.952 15.216 1.00 98.31 108 THR A N 1
ATOM 877 C CA . THR A 1 108 ? -9.827 -11.921 16.399 1.00 98.31 108 THR A CA 1
ATOM 878 C C . THR A 1 108 ? -9.507 -10.491 16.827 1.00 98.31 108 THR A C 1
ATOM 880 O O . THR A 1 108 ? -9.517 -10.196 18.021 1.00 98.31 108 THR A O 1
ATOM 883 N N . MET A 1 109 ? -9.284 -9.587 15.869 1.00 98.31 109 MET A N 1
ATOM 884 C CA . MET A 1 109 ? -9.008 -8.179 16.145 1.00 98.31 109 MET A CA 1
ATOM 885 C C . MET A 1 109 ? -10.244 -7.447 16.676 1.00 98.31 109 MET A C 1
ATOM 887 O O . MET A 1 109 ? -10.118 -6.685 17.633 1.00 98.31 109 MET A O 1
ATOM 891 N N . ARG A 1 110 ? -11.436 -7.725 16.132 1.00 98.25 110 ARG A N 1
ATOM 892 C CA . ARG A 1 110 ? -12.714 -7.190 16.628 1.00 98.25 110 ARG A CA 1
ATOM 893 C C . ARG A 1 110 ? -12.962 -7.613 18.071 1.00 98.25 110 ARG A C 1
ATOM 895 O O . ARG A 1 110 ? -13.294 -6.775 18.896 1.00 98.25 110 ARG A O 1
ATOM 902 N N . ASN A 1 111 ? -12.735 -8.885 18.399 1.00 98.00 111 ASN A N 1
ATOM 903 C CA . ASN A 1 111 ? -12.906 -9.397 19.761 1.00 98.00 111 ASN A CA 1
ATOM 904 C C . ASN A 1 111 ? -11.931 -8.759 20.759 1.00 98.00 111 ASN A C 1
ATOM 906 O O . ASN A 1 111 ? -12.290 -8.555 21.915 1.00 98.00 111 ASN A O 1
ATOM 910 N N . LYS A 1 112 ? -10.705 -8.431 20.331 1.00 97.94 112 LYS A N 1
ATOM 911 C CA . LYS A 1 112 ? -9.766 -7.656 21.157 1.00 97.94 112 LYS A CA 1
ATOM 912 C C . LYS A 1 112 ? -10.271 -6.230 21.382 1.00 97.94 112 LYS A C 1
ATOM 914 O O . LYS A 1 112 ? -10.288 -5.789 22.521 1.00 97.94 112 LYS A O 1
ATOM 919 N N . ALA A 1 113 ? -10.726 -5.558 20.323 1.00 97.44 113 ALA A N 1
ATOM 920 C CA . ALA A 1 113 ? -11.279 -4.207 20.418 1.00 97.44 113 ALA A CA 1
ATOM 921 C C . ALA A 1 113 ? -12.555 -4.155 21.278 1.00 97.44 113 ALA A C 1
ATOM 923 O O . ALA A 1 113 ? -12.731 -3.213 22.035 1.00 97.44 113 ALA A O 1
ATOM 924 N N . LEU A 1 114 ? -13.412 -5.182 21.216 1.00 98.06 114 LEU A N 1
ATOM 925 C CA . LEU A 1 114 ? -14.579 -5.309 22.098 1.00 98.06 114 LEU A CA 1
ATOM 926 C C . LEU A 1 114 ? -14.169 -5.305 23.570 1.00 98.06 114 LEU A C 1
ATOM 928 O O . LEU A 1 114 ? -14.681 -4.505 24.341 1.00 98.06 114 LEU A O 1
ATOM 932 N N . LYS A 1 115 ? -13.203 -6.152 23.941 1.00 97.94 115 LYS A N 1
ATOM 933 C CA . LYS A 1 115 ? -12.702 -6.222 25.321 1.00 97.94 115 LYS A CA 1
ATOM 934 C C . LYS A 1 115 ? -12.056 -4.914 25.776 1.00 97.94 115 LYS A C 1
ATOM 936 O O . LYS A 1 115 ? -12.258 -4.514 26.912 1.00 97.94 115 LYS A O 1
ATOM 941 N N . GLU A 1 116 ? -11.311 -4.254 24.890 1.00 96.44 116 GLU A N 1
ATOM 942 C CA . GLU A 1 116 ? -10.704 -2.942 25.155 1.00 96.44 116 GLU A CA 1
ATOM 943 C C . GLU A 1 116 ? -11.774 -1.873 25.434 1.00 96.44 116 GLU A C 1
ATOM 945 O O . GLU A 1 116 ? -11.652 -1.117 26.394 1.00 96.44 116 GLU A O 1
ATOM 950 N N . VAL A 1 117 ? -12.853 -1.841 24.643 1.00 97.56 117 VAL A N 1
ATOM 951 C CA . VAL A 1 117 ? -13.990 -0.938 24.882 1.00 97.56 117 VAL A CA 1
ATOM 952 C C . VAL A 1 117 ? -14.672 -1.258 26.213 1.00 97.56 117 VAL A C 1
ATOM 954 O O . VAL A 1 117 ? -14.884 -0.343 27.002 1.00 97.56 117 VAL A O 1
ATOM 957 N N . GLU A 1 118 ? -14.963 -2.532 26.494 1.00 96.69 118 GLU A N 1
ATOM 958 C CA . GLU A 1 118 ? -15.582 -2.954 27.761 1.00 96.69 118 GLU A CA 1
ATOM 959 C C . GLU A 1 118 ? -14.729 -2.569 28.983 1.00 96.69 118 GLU A C 1
ATOM 961 O O . GLU A 1 118 ? -15.257 -2.135 30.006 1.00 96.69 118 GLU A O 1
ATOM 966 N N . GLU A 1 119 ? -13.406 -2.713 28.894 1.00 95.56 119 GLU A N 1
ATOM 967 C CA . GLU A 1 119 ? -12.472 -2.341 29.961 1.00 95.56 119 GLU A CA 1
ATOM 968 C C . GLU A 1 119 ? -12.428 -0.821 30.181 1.00 95.56 119 GLU A C 1
ATOM 970 O O . GLU A 1 119 ? -12.514 -0.360 31.321 1.00 95.56 119 GLU A O 1
ATOM 975 N N . LEU A 1 120 ? -12.365 -0.033 29.102 1.00 94.88 120 LEU A N 1
ATOM 976 C CA . LEU A 1 120 ? -12.386 1.431 29.176 1.00 94.88 120 LEU A CA 1
ATOM 977 C C . LEU A 1 120 ? -13.727 1.966 29.693 1.00 94.88 120 LEU A C 1
ATOM 979 O O . LEU A 1 120 ? -13.742 2.933 30.452 1.00 94.88 120 LEU A O 1
ATOM 983 N N . GLU A 1 121 ? -14.847 1.337 29.331 1.00 93.50 121 GLU A N 1
ATOM 984 C CA . GLU A 1 121 ? -16.174 1.679 29.859 1.00 93.50 121 GLU A CA 1
ATOM 985 C C . GLU A 1 121 ? -16.262 1.427 31.368 1.00 93.50 121 GLU A C 1
ATOM 987 O O . GLU A 1 121 ? -16.736 2.291 32.107 1.00 93.50 121 GLU A O 1
ATOM 992 N N . ARG A 1 122 ? -15.723 0.298 31.852 1.00 91.75 122 ARG A N 1
ATOM 993 C CA . ARG A 1 122 ? -15.616 0.025 33.297 1.00 91.75 122 ARG A CA 1
ATOM 994 C C . ARG A 1 122 ? -14.719 1.039 34.004 1.00 91.75 122 ARG A C 1
ATOM 996 O O . ARG A 1 122 ? -15.081 1.522 35.072 1.00 91.75 122 ARG A O 1
ATOM 1003 N N . SER A 1 123 ? -13.573 1.381 33.411 1.00 89.88 123 SER A N 1
ATOM 1004 C CA . SER A 1 123 ? -12.666 2.393 33.965 1.00 89.88 123 SER A CA 1
ATOM 1005 C C . SER A 1 123 ? -13.332 3.767 34.043 1.00 89.88 123 SER A C 1
ATOM 1007 O O . SER A 1 123 ? -13.190 4.440 35.060 1.00 89.88 123 SER A O 1
ATOM 1009 N N . LYS A 1 124 ? -14.102 4.162 33.021 1.00 89.75 124 LYS A N 1
ATOM 1010 C CA . LYS A 1 124 ? -14.859 5.419 33.017 1.00 89.75 124 LYS A CA 1
ATOM 1011 C C . LYS A 1 124 ? -15.875 5.471 34.162 1.00 89.75 124 LYS A C 1
ATOM 1013 O O . LYS A 1 124 ? -15.896 6.455 34.897 1.00 89.75 124 LYS A O 1
ATOM 1018 N N . ALA A 1 125 ? -16.673 4.414 34.327 1.00 87.56 125 ALA A N 1
ATOM 1019 C CA . ALA A 1 125 ? -17.675 4.329 35.392 1.00 87.56 125 ALA A CA 1
ATOM 1020 C C . ALA A 1 125 ? -17.055 4.364 36.804 1.00 87.56 125 ALA A C 1
ATOM 1022 O O . ALA A 1 125 ? -17.698 4.817 37.746 1.00 87.56 125 ALA A O 1
ATOM 1023 N N . GLY A 1 126 ? -15.804 3.912 36.956 1.00 84.19 126 GLY A N 1
ATOM 1024 C CA . GLY A 1 126 ? -15.057 4.007 38.213 1.00 84.19 126 GLY A CA 1
ATOM 1025 C C . GLY A 1 126 ? -14.525 5.410 38.538 1.00 84.19 126 GLY A C 1
ATOM 1026 O O . GLY A 1 126 ? -14.326 5.711 39.709 1.00 84.19 126 GLY A O 1
ATOM 1027 N N . ILE A 1 127 ? -14.303 6.264 37.530 1.00 82.94 127 ILE A N 1
ATOM 1028 C CA . ILE A 1 127 ? -13.803 7.641 37.715 1.00 82.94 127 ILE A CA 1
ATOM 1029 C C . ILE A 1 127 ? -14.963 8.617 37.938 1.00 82.94 127 ILE A C 1
ATOM 1031 O O . ILE A 1 127 ? -14.877 9.496 38.790 1.00 82.94 127 ILE A O 1
ATOM 1035 N N . LYS A 1 128 ? -16.055 8.469 37.178 1.00 75.56 128 LYS A N 1
ATOM 1036 C CA . LYS A 1 128 ? -17.238 9.329 37.280 1.00 75.56 128 LYS A CA 1
ATOM 1037 C C . LYS A 1 128 ? -18.451 8.498 37.683 1.00 75.56 128 LYS A C 1
ATOM 1039 O O . LYS A 1 128 ? -18.932 7.685 36.900 1.00 75.56 128 LYS A O 1
ATOM 1044 N N . GLY A 1 129 ? -18.965 8.739 38.889 1.00 72.94 129 GLY A N 1
ATOM 1045 C CA . GLY A 1 129 ? -20.218 8.144 39.343 1.00 72.94 129 GLY A CA 1
ATOM 1046 C C . GLY A 1 129 ? -21.400 8.684 38.537 1.00 72.94 129 GLY A C 1
ATOM 1047 O O . GLY A 1 129 ? -21.626 9.889 38.491 1.00 72.94 129 GLY A O 1
ATOM 1048 N N . GLU A 1 130 ? -22.162 7.798 37.900 1.00 71.88 130 GLU A N 1
ATOM 1049 C CA . GLU A 1 130 ? -23.353 8.161 37.109 1.00 71.88 130 GLU A CA 1
ATOM 1050 C C . GLU A 1 130 ? -24.660 8.096 37.929 1.00 71.88 130 GLU A C 1
ATOM 1052 O O . GLU A 1 130 ? -25.757 8.262 37.395 1.00 71.88 130 GLU A O 1
ATOM 1057 N N . GLY A 1 131 ? -24.560 7.837 39.237 1.00 77.44 131 GLY A N 1
ATOM 1058 C CA . GLY A 1 131 ? -25.706 7.738 40.137 1.00 77.44 131 GLY A CA 1
ATOM 1059 C C . GLY A 1 131 ? -26.342 9.097 40.432 1.00 77.44 131 GLY A C 1
ATOM 1060 O O . GLY A 1 131 ? -25.647 10.080 40.668 1.00 77.44 131 GLY A O 1
ATOM 1061 N N . LYS A 1 132 ? -27.677 9.143 40.471 1.00 81.25 132 LYS A N 1
ATOM 1062 C CA . LYS A 1 132 ? -28.429 10.299 40.980 1.00 81.25 132 LYS A CA 1
ATOM 1063 C C . LYS A 1 132 ? -28.701 10.093 42.471 1.00 81.25 132 LYS A C 1
ATOM 1065 O O . LYS A 1 132 ? -29.286 9.075 42.837 1.00 81.25 132 LYS A O 1
ATOM 1070 N N . LYS A 1 133 ? -28.288 11.036 43.324 1.00 81.75 133 LYS A N 1
ATOM 1071 C CA . LYS A 1 133 ? -28.624 11.031 44.756 1.00 81.75 133 LYS A CA 1
ATOM 1072 C C . LYS A 1 133 ? -30.081 11.468 44.913 1.00 81.75 133 LYS A C 1
ATOM 1074 O O . LYS A 1 133 ? -30.441 12.555 44.477 1.00 81.75 133 LYS A O 1
ATOM 1079 N N . ILE A 1 134 ? -30.907 10.613 45.508 1.00 85.50 134 ILE A N 1
ATOM 1080 C CA . ILE A 1 134 ? -32.287 10.941 45.882 1.00 85.50 134 ILE A CA 1
ATOM 1081 C C . ILE A 1 134 ? -32.294 11.115 47.397 1.00 85.50 134 ILE A C 1
ATOM 1083 O O . ILE A 1 134 ? -31.899 10.199 48.118 1.00 85.50 134 ILE A O 1
ATOM 1087 N N . VAL A 1 135 ? -32.694 12.295 47.861 1.00 85.00 135 VAL A N 1
ATOM 1088 C CA . VAL A 1 135 ? -32.866 12.603 49.284 1.00 85.00 135 VAL A CA 1
ATOM 1089 C C . VAL A 1 135 ? -34.362 12.549 49.577 1.00 85.00 135 VAL A C 1
ATOM 1091 O O . VAL A 1 135 ? -35.143 13.187 48.875 1.00 85.00 135 VAL A O 1
ATOM 1094 N N . PHE A 1 136 ? -34.756 11.737 50.557 1.00 86.38 136 PHE A N 1
ATOM 1095 C CA . PHE A 1 136 ? -36.137 11.665 51.032 1.00 86.38 136 PHE A CA 1
ATOM 1096 C C . PHE A 1 136 ? -36.315 12.660 52.176 1.00 86.38 136 PHE A C 1
ATOM 1098 O O . PHE A 1 136 ? -35.417 12.784 53.008 1.00 86.38 136 PHE A O 1
ATOM 1105 N N . VAL A 1 137 ? -37.444 13.363 52.182 1.00 89.12 137 VAL A N 1
ATOM 1106 C CA . VAL A 1 137 ? -37.766 14.419 53.146 1.00 89.12 137 VAL A CA 1
ATOM 1107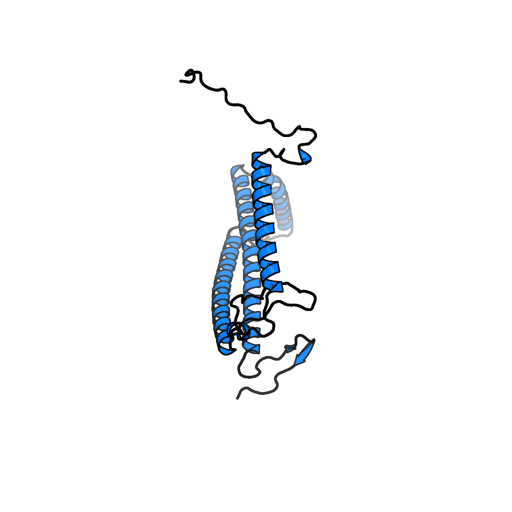 C C . VAL A 1 137 ? -39.219 14.242 53.582 1.00 89.12 137 VAL A C 1
ATOM 1109 O O . VAL A 1 137 ? -40.030 13.790 52.767 1.00 89.12 137 VAL A O 1
ATOM 1112 N N . ASP A 1 138 ? -39.528 14.547 54.843 1.00 82.12 138 ASP A N 1
ATOM 1113 C CA . ASP A 1 138 ? -40.815 14.194 55.453 1.00 82.12 138 ASP A CA 1
ATOM 1114 C C . ASP A 1 138 ? -41.914 15.242 55.187 1.00 82.12 138 ASP A C 1
ATOM 1116 O O . ASP A 1 138 ? -43.066 14.861 54.980 1.00 82.12 138 ASP A O 1
ATOM 1120 N N . ASP A 1 139 ? -41.562 16.533 55.086 1.00 89.06 139 ASP A N 1
ATOM 1121 C CA . ASP A 1 139 ? -42.508 17.643 54.877 1.00 89.06 139 ASP A CA 1
ATOM 1122 C C . ASP A 1 139 ? -42.067 18.622 53.763 1.00 89.06 139 ASP A C 1
ATOM 1124 O O . ASP A 1 139 ? -40.877 18.799 53.491 1.00 89.06 139 ASP A O 1
ATOM 1128 N N . GLU A 1 140 ? -43.025 19.327 53.137 1.00 79.56 140 GLU A N 1
ATOM 1129 C CA . GLU A 1 140 ? -42.749 20.323 52.075 1.00 79.56 140 GLU A CA 1
ATOM 1130 C C . GLU A 1 140 ? -41.881 21.500 52.566 1.00 79.56 140 GLU A C 1
ATOM 1132 O O . GLU A 1 140 ? -41.071 22.039 51.808 1.00 79.56 140 GLU A O 1
ATOM 1137 N N . GLU A 1 141 ? -41.996 21.883 53.843 1.00 79.00 141 GLU A N 1
ATOM 1138 C CA . GLU A 1 141 ? -41.144 22.921 54.439 1.00 79.00 141 GLU A CA 1
ATOM 1139 C C . GLU A 1 141 ? -39.687 22.464 54.593 1.00 79.00 141 GLU A C 1
ATOM 1141 O O . GLU A 1 141 ? -38.768 23.250 54.359 1.00 79.00 141 GLU A O 1
ATOM 1146 N N . GLU A 1 142 ? -39.452 21.198 54.952 1.00 76.19 142 GLU A N 1
ATOM 1147 C CA . GLU A 1 142 ? -38.100 20.634 54.997 1.00 76.19 142 GLU A CA 1
ATOM 1148 C C . GLU A 1 142 ? -37.528 20.448 53.593 1.00 76.19 142 GLU A C 1
ATOM 1150 O O . GLU A 1 142 ? -36.337 20.666 53.385 1.00 76.19 142 GLU A O 1
ATOM 1155 N N . GLN A 1 143 ? -38.365 20.112 52.608 1.00 80.81 143 GLN A N 1
ATOM 1156 C CA . GLN A 1 143 ? -37.934 20.039 51.216 1.00 80.81 143 GLN A CA 1
ATOM 1157 C C . GLN A 1 143 ? -37.410 21.395 50.725 1.00 80.81 143 GLN A C 1
ATOM 1159 O O . GLN A 1 143 ? -36.353 21.435 50.096 1.00 80.81 143 GLN A O 1
ATOM 1164 N N . MET A 1 144 ? -38.110 22.499 51.021 1.00 77.50 144 MET A N 1
ATOM 1165 C CA . MET A 1 144 ? -37.620 23.833 50.657 1.00 77.50 144 MET A CA 1
ATOM 1166 C C . MET A 1 144 ? -36.300 24.163 51.356 1.00 77.50 144 MET A C 1
ATOM 1168 O O . MET A 1 144 ? -35.392 24.627 50.677 1.00 77.50 144 MET A O 1
ATOM 1172 N N . ARG A 1 145 ? -36.149 23.839 52.649 1.00 77.19 145 ARG A N 1
ATOM 1173 C CA . ARG A 1 145 ? -34.888 24.061 53.383 1.00 77.19 145 ARG A CA 1
ATOM 1174 C C . ARG A 1 145 ? -33.728 23.236 52.838 1.00 77.19 145 ARG A C 1
ATOM 1176 O O . ARG A 1 145 ? -32.651 23.776 52.679 1.00 77.19 145 ARG A O 1
ATOM 1183 N N . VAL A 1 146 ? -33.932 21.960 52.502 1.00 76.75 146 VAL A N 1
ATOM 1184 C CA . VAL A 1 146 ? -32.870 21.108 51.929 1.00 76.75 146 VAL A CA 1
ATOM 1185 C C . VAL A 1 146 ? -32.441 21.605 50.545 1.00 76.75 146 VAL A C 1
ATOM 1187 O O . VAL A 1 146 ? -31.274 21.474 50.190 1.00 76.75 146 VAL A O 1
ATOM 1190 N N . VAL A 1 147 ? -33.358 22.176 49.758 1.00 76.56 147 VAL A N 1
ATOM 1191 C CA . VAL A 1 147 ? -33.029 22.805 48.468 1.00 76.56 147 VAL A CA 1
ATOM 1192 C C . VAL A 1 147 ? -32.313 24.146 48.669 1.00 76.56 147 VAL A C 1
ATOM 1194 O O . VAL A 1 147 ? -31.364 24.427 47.943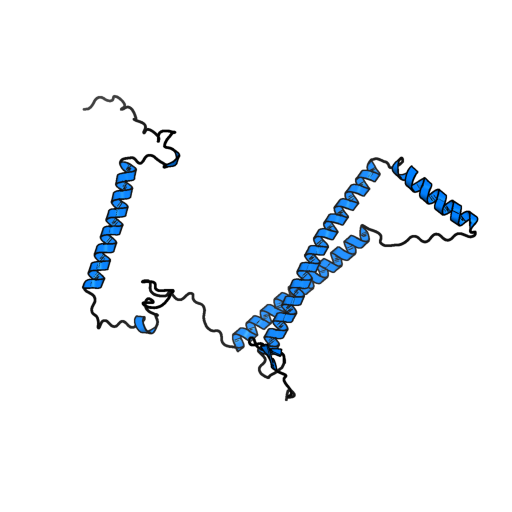 1.00 76.56 147 VAL A O 1
ATOM 1197 N N . GLU A 1 148 ? -32.731 24.953 49.647 1.00 71.06 148 GLU A N 1
ATOM 1198 C CA . GLU A 1 148 ? -32.059 26.207 50.018 1.00 71.06 148 GLU A CA 1
ATOM 1199 C C . GLU A 1 148 ? -30.645 25.944 50.553 1.00 71.06 148 GLU A C 1
ATOM 1201 O O . GLU A 1 148 ? -29.694 26.497 50.016 1.00 71.06 148 GLU A O 1
ATOM 1206 N N . ASP A 1 149 ? -30.486 25.025 51.508 1.00 68.62 149 ASP A N 1
ATOM 1207 C CA . ASP A 1 149 ? -29.191 24.598 52.049 1.00 68.62 149 ASP A CA 1
ATOM 1208 C C . ASP A 1 149 ? -28.310 23.961 50.969 1.00 68.62 149 ASP A C 1
ATOM 1210 O O . ASP A 1 149 ? -27.098 24.127 51.005 1.00 68.62 149 ASP A O 1
ATOM 1214 N N . ALA A 1 150 ? -28.872 23.232 49.999 1.00 66.69 150 ALA A N 1
ATOM 1215 C CA . ALA A 1 150 ? -28.088 22.705 48.881 1.00 66.69 150 ALA A CA 1
ATOM 1216 C C . ALA A 1 150 ? -27.579 23.820 47.952 1.00 66.69 150 ALA A C 1
ATOM 1218 O O . ALA A 1 150 ? -26.442 23.741 47.503 1.00 66.69 150 ALA A O 1
ATOM 1219 N N . ASN A 1 151 ? -28.385 24.855 47.695 1.00 61.62 151 ASN A N 1
ATOM 1220 C CA . ASN A 1 151 ? -27.970 26.003 46.882 1.00 61.62 151 ASN A CA 1
ATOM 1221 C C . ASN A 1 151 ? -26.962 26.902 47.619 1.00 61.62 151 ASN A C 1
ATOM 1223 O O . ASN A 1 151 ? -26.046 27.416 46.990 1.00 61.62 151 ASN A O 1
ATOM 1227 N N . VAL A 1 152 ? -27.111 27.078 48.938 1.00 55.06 152 VAL A N 1
ATOM 1228 C CA . VAL A 1 152 ? -26.169 27.846 49.773 1.00 55.06 152 VAL A CA 1
ATOM 1229 C C . VAL A 1 152 ? -24.854 27.080 49.949 1.00 55.06 152 VAL A C 1
ATOM 1231 O O . VAL A 1 152 ? -23.788 27.657 49.776 1.00 55.06 152 VAL A O 1
ATOM 1234 N N . ASN A 1 153 ? -24.904 25.762 50.177 1.00 52.22 153 ASN A N 1
ATOM 1235 C CA . ASN A 1 153 ? -23.694 24.937 50.195 1.00 52.22 153 ASN A CA 1
ATOM 1236 C C . ASN A 1 153 ? -23.027 24.843 48.815 1.00 52.22 153 ASN A C 1
ATOM 1238 O O . ASN A 1 153 ? -21.823 24.684 48.778 1.00 52.22 153 ASN A O 1
ATOM 1242 N N . GLU A 1 154 ? -23.730 24.963 47.682 1.00 54.19 154 GLU A N 1
ATOM 1243 C CA . GLU A 1 154 ? -23.057 25.053 46.371 1.00 54.19 154 GLU A CA 1
ATOM 1244 C C . GLU A 1 154 ? -22.223 26.341 46.221 1.00 54.19 154 GLU A C 1
ATOM 1246 O O . GLU A 1 154 ? -21.194 26.306 45.548 1.00 54.19 154 GLU A O 1
ATOM 1251 N N . GLU A 1 155 ? -22.630 27.449 46.852 1.00 48.66 155 GLU A N 1
ATOM 1252 C CA . GLU A 1 155 ? -21.881 28.716 46.859 1.00 48.66 155 GLU A CA 1
ATOM 1253 C C . GLU A 1 155 ? -20.749 28.719 47.913 1.00 48.66 155 GLU A C 1
ATOM 1255 O O . GLU A 1 155 ? -19.657 29.204 47.624 1.00 48.66 155 GLU A O 1
ATOM 1260 N N . ASP A 1 156 ? -20.958 28.109 49.088 1.00 47.19 156 ASP A N 1
ATOM 1261 C CA . ASP A 1 156 ? -19.956 28.019 50.169 1.00 47.19 156 ASP A CA 1
ATOM 1262 C C . ASP A 1 156 ? -18.948 26.849 49.984 1.00 47.19 156 ASP A C 1
ATOM 1264 O O . ASP A 1 156 ? -17.791 26.944 50.401 1.00 47.19 156 ASP A O 1
ATOM 1268 N N . GLU A 1 157 ? -19.322 25.750 49.306 1.00 50.78 157 GLU A N 1
ATOM 1269 C CA . GLU A 1 157 ? -18.414 24.638 48.955 1.00 50.78 157 GLU A CA 1
ATOM 1270 C C . GLU A 1 157 ? -17.377 25.035 47.892 1.00 50.78 157 GLU A C 1
ATOM 1272 O O . GLU A 1 157 ? -16.412 24.297 47.716 1.00 50.78 157 GLU A O 1
ATOM 1277 N N . GLU A 1 158 ? -17.530 26.160 47.179 1.00 50.44 158 GLU A N 1
ATOM 1278 C CA . GLU A 1 158 ? -16.471 26.713 46.316 1.00 50.44 158 GLU A CA 1
ATOM 1279 C C . GLU A 1 158 ? -15.400 27.485 47.111 1.00 50.44 158 GLU A C 1
ATOM 1281 O O . GLU A 1 158 ? -14.269 27.605 46.637 1.00 50.44 158 GLU A O 1
ATOM 1286 N N . GLU A 1 159 ? -15.708 27.962 48.323 1.00 50.84 159 GLU A N 1
ATOM 1287 C CA . GLU A 1 159 ? -14.790 28.776 49.135 1.00 50.84 159 GLU A CA 1
ATOM 1288 C C . GLU A 1 159 ? -13.977 27.964 50.167 1.00 50.84 159 GLU A C 1
ATOM 1290 O O . GLU A 1 159 ? -12.886 28.398 50.546 1.00 50.84 159 GLU A O 1
ATOM 1295 N N . ASP A 1 160 ? -14.437 26.768 50.564 1.00 52.16 160 ASP A N 1
ATOM 1296 C CA . ASP A 1 160 ? -13.824 25.934 51.623 1.00 52.16 160 ASP A CA 1
ATOM 1297 C C . ASP A 1 160 ? -13.154 24.633 51.104 1.00 52.16 160 ASP A C 1
ATOM 1299 O O . ASP A 1 160 ? -12.951 23.664 51.844 1.00 52.16 160 ASP A O 1
ATOM 1303 N N . ILE A 1 161 ? -12.773 24.589 49.819 1.00 57.19 161 ILE A N 1
ATOM 1304 C CA . ILE A 1 161 ? -12.022 23.464 49.232 1.00 57.19 161 ILE A CA 1
ATOM 1305 C C . ILE A 1 161 ? -10.535 23.621 49.553 1.00 57.19 161 ILE A C 1
ATOM 1307 O O . ILE A 1 161 ? -9.904 24.630 49.232 1.00 57.19 161 ILE A O 1
ATOM 1311 N N . THR A 1 162 ? -9.917 22.596 50.138 1.00 73.75 162 THR A N 1
ATOM 1312 C CA .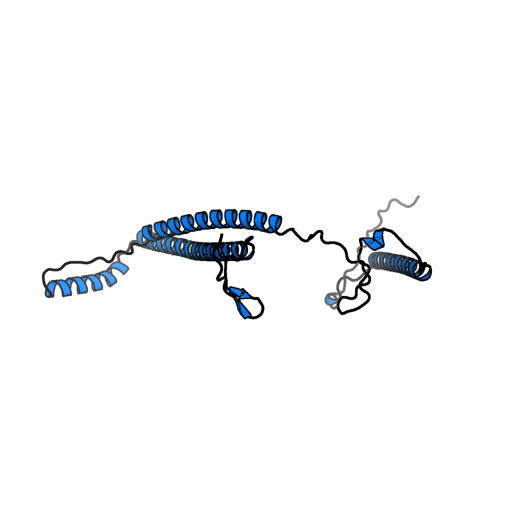 THR A 1 162 ? -8.460 22.614 50.312 1.00 73.75 162 THR A CA 1
ATOM 1313 C C . THR A 1 162 ? -7.760 22.565 48.948 1.00 73.75 162 THR A C 1
ATOM 1315 O O . THR A 1 162 ? -8.198 21.866 48.032 1.00 73.75 162 THR A O 1
ATOM 1318 N N . THR A 1 163 ? -6.618 23.245 48.801 1.00 76.31 163 THR A N 1
ATOM 1319 C CA . THR A 1 163 ? -5.833 23.217 47.548 1.00 76.31 163 THR A CA 1
ATOM 1320 C C . THR A 1 163 ? -5.494 21.789 47.093 1.00 76.31 163 THR A C 1
ATOM 1322 O O . THR A 1 163 ? -5.441 21.505 45.898 1.00 76.31 163 THR A O 1
ATOM 1325 N N . GLU A 1 164 ? -5.322 20.853 48.033 1.00 77.31 164 GLU A N 1
ATOM 1326 C CA . GLU A 1 164 ? -5.085 19.434 47.743 1.00 77.31 164 GLU A CA 1
ATOM 1327 C C . GLU A 1 164 ? -6.306 18.716 47.131 1.00 77.31 164 GLU A C 1
ATOM 1329 O O . GLU A 1 164 ? -6.150 17.805 46.309 1.00 77.31 164 GLU A O 1
ATOM 1334 N N . GLU A 1 165 ? -7.528 19.091 47.511 1.00 78.06 165 GLU A N 1
ATOM 1335 C CA . GLU A 1 165 ? -8.769 18.527 46.967 1.00 78.06 165 GLU A CA 1
ATOM 1336 C C . GLU A 1 165 ? -9.067 19.064 45.565 1.00 78.06 165 GLU A C 1
ATOM 1338 O O . GLU A 1 165 ? -9.442 18.287 44.680 1.00 78.06 165 GLU A O 1
ATOM 1343 N N . GLU A 1 166 ? -8.812 20.351 45.318 1.00 79.62 166 GLU A N 1
ATOM 1344 C CA . GLU A 1 166 ? -8.883 20.937 43.976 1.00 79.62 166 GLU A CA 1
ATOM 1345 C C . GLU A 1 166 ? -7.912 20.248 43.006 1.00 79.62 166 GLU A C 1
ATOM 1347 O O . GLU A 1 166 ? -8.302 19.832 41.909 1.00 79.62 166 GLU A O 1
ATOM 1352 N N . GLU A 1 167 ? -6.657 20.037 43.423 1.00 84.19 167 GLU A N 1
ATOM 1353 C CA . GLU A 1 167 ? -5.654 19.330 42.621 1.00 84.19 167 GLU A CA 1
ATOM 1354 C C . GLU A 1 167 ? -6.091 17.894 42.282 1.00 84.19 167 GLU A C 1
ATOM 1356 O O . GLU A 1 167 ? -5.927 17.444 41.139 1.00 84.19 167 GLU A O 1
ATOM 1361 N N . ARG A 1 168 ? -6.711 17.180 43.235 1.00 83.81 168 ARG A N 1
ATOM 1362 C CA . ARG A 1 168 ? -7.280 15.839 43.005 1.00 83.81 168 ARG A CA 1
ATOM 1363 C C . ARG A 1 168 ? -8.438 15.869 42.013 1.00 83.81 168 ARG A C 1
ATOM 1365 O O . ARG A 1 168 ? -8.485 15.002 41.138 1.00 83.81 168 ARG A O 1
ATOM 1372 N N . ARG A 1 169 ? -9.344 16.850 42.100 1.00 83.50 169 ARG A N 1
ATOM 1373 C CA . ARG A 1 169 ? -10.467 17.005 41.155 1.00 83.50 169 ARG A CA 1
ATOM 1374 C C . ARG A 1 169 ? -9.961 17.289 39.741 1.00 83.50 169 ARG A C 1
ATOM 1376 O O . ARG A 1 169 ? -10.398 16.627 38.799 1.00 83.50 169 ARG A O 1
ATOM 1383 N N . ILE A 1 170 ? -8.982 18.183 39.587 1.00 86.69 170 ILE A N 1
ATOM 1384 C CA . ILE A 1 170 ? -8.350 18.481 38.289 1.00 86.69 170 ILE A CA 1
ATOM 1385 C C . ILE A 1 170 ? -7.659 17.234 37.721 1.00 86.69 170 ILE A C 1
ATOM 1387 O O . ILE A 1 170 ? -7.750 16.959 36.520 1.00 86.69 170 ILE A O 1
ATOM 1391 N N . LEU A 1 171 ? -6.970 16.456 38.563 1.00 87.44 171 LEU A N 1
ATOM 1392 C CA . LEU A 1 171 ? -6.330 15.212 38.140 1.00 87.44 171 LEU A CA 1
ATOM 1393 C C . LEU A 1 171 ? -7.364 14.180 37.667 1.00 87.44 171 LEU A C 1
ATOM 1395 O O . LEU A 1 171 ? -7.205 13.635 36.575 1.00 87.44 171 LEU A O 1
ATOM 1399 N N . GLN A 1 172 ? -8.441 13.970 38.429 1.00 86.50 172 GLN A N 1
ATOM 1400 C CA . GLN A 1 172 ? -9.534 13.059 38.070 1.00 86.50 172 GLN A CA 1
ATOM 1401 C C . GLN A 1 172 ? -10.237 13.477 36.776 1.00 86.50 172 GLN A C 1
ATOM 1403 O O . GLN A 1 172 ? -10.512 12.628 35.930 1.00 86.50 172 GLN A O 1
ATOM 1408 N N . GLN A 1 173 ? -10.483 14.774 36.573 1.00 87.50 173 GLN A N 1
ATOM 1409 C CA . GLN A 1 173 ? -11.050 15.293 35.325 1.00 87.50 173 GLN A CA 1
ATOM 1410 C C . GLN A 1 173 ? -10.124 15.021 34.136 1.00 87.50 173 GLN A C 1
ATOM 1412 O O . GLN A 1 173 ? -10.560 14.463 33.131 1.00 87.50 173 GLN A O 1
ATOM 1417 N N . ARG A 1 174 ? -8.823 15.313 34.269 1.00 89.50 174 ARG A N 1
ATOM 1418 C CA . ARG A 1 174 ? -7.827 15.009 33.226 1.00 89.50 174 ARG A CA 1
ATOM 1419 C C . ARG A 1 174 ? -7.731 13.513 32.935 1.00 89.50 174 ARG A C 1
ATOM 1421 O O . ARG A 1 174 ? -7.481 13.122 31.795 1.00 89.50 174 ARG A O 1
ATOM 1428 N N . GLU A 1 175 ? -7.865 12.664 33.947 1.00 90.00 175 GLU A N 1
ATOM 1429 C CA . GLU A 1 175 ? -7.911 11.212 33.771 1.00 90.00 175 GLU A CA 1
ATOM 1430 C C . GLU A 1 175 ? -9.192 10.770 33.061 1.00 90.00 175 GLU A C 1
ATOM 1432 O O . GLU A 1 175 ? -9.105 10.004 32.100 1.00 90.00 175 GLU A O 1
ATOM 1437 N N . ALA A 1 176 ? -10.351 11.309 33.447 1.00 90.12 176 ALA A N 1
ATOM 1438 C CA . ALA A 1 176 ? -11.629 11.049 32.794 1.00 90.12 176 ALA A CA 1
ATOM 1439 C C . ALA A 1 176 ? -11.589 11.439 31.310 1.00 90.12 176 ALA A C 1
ATOM 1441 O O . ALA A 1 176 ? -11.914 10.614 30.459 1.00 90.12 176 ALA A O 1
ATOM 1442 N N . GLU A 1 177 ? -11.100 12.637 30.982 1.00 91.81 177 GLU A N 1
ATOM 1443 C CA . GLU A 1 177 ? -10.940 13.105 29.600 1.00 91.81 177 GLU A CA 1
ATOM 1444 C C . GLU A 1 177 ? -10.028 12.180 28.783 1.00 91.81 177 GLU A C 1
ATOM 1446 O O . GLU A 1 177 ? -10.337 11.827 27.642 1.00 91.81 177 GLU A O 1
ATOM 1451 N N . LYS A 1 178 ? -8.912 11.724 29.371 1.00 93.56 178 LYS A N 1
ATOM 1452 C CA . LYS A 1 178 ? -8.009 10.763 28.718 1.00 93.56 178 LYS A CA 1
ATOM 1453 C C . LYS A 1 178 ? -8.694 9.422 28.465 1.00 93.56 178 LYS A C 1
ATOM 1455 O O . LYS A 1 178 ? -8.475 8.832 27.406 1.00 93.56 178 LYS A O 1
ATOM 1460 N N . VAL A 1 179 ? -9.473 8.912 29.421 1.00 93.69 179 VAL A N 1
ATOM 1461 C CA . VAL A 1 179 ? -10.222 7.656 29.255 1.00 93.69 179 VAL A CA 1
ATOM 1462 C C . VAL A 1 179 ? -11.307 7.823 28.196 1.00 93.69 179 VAL A C 1
ATOM 1464 O O . VAL A 1 179 ? -11.423 6.967 27.323 1.00 93.69 179 VAL A O 1
ATOM 1467 N N . GLU A 1 180 ? -12.038 8.936 28.198 1.00 92.94 180 GLU A N 1
ATOM 1468 C CA . GLU A 1 180 ? -13.057 9.232 27.190 1.00 92.94 180 GLU A CA 1
ATOM 1469 C C . GLU A 1 180 ? -12.459 9.327 25.784 1.00 92.94 180 GLU A C 1
ATOM 1471 O O . GLU A 1 180 ? -12.967 8.680 24.870 1.00 92.94 180 GLU A O 1
ATOM 1476 N N . ALA A 1 181 ? -11.340 10.034 25.612 1.00 95.38 181 ALA A N 1
ATOM 1477 C CA . ALA A 1 181 ? -10.644 10.122 24.329 1.00 95.38 181 ALA A CA 1
ATOM 1478 C C . ALA A 1 181 ? -10.135 8.754 23.836 1.00 95.38 181 ALA A C 1
ATOM 1480 O O . ALA A 1 181 ? -10.182 8.454 22.645 1.00 95.38 181 ALA A O 1
ATOM 1481 N N . LYS A 1 182 ? -9.662 7.886 24.739 1.00 95.75 182 LYS A N 1
ATOM 1482 C CA . LYS A 1 182 ? -9.290 6.507 24.374 1.00 95.75 182 LYS A CA 1
ATOM 1483 C C . LYS A 1 182 ? -10.511 5.682 23.982 1.00 95.75 182 LYS A C 1
ATOM 1485 O O . LYS A 1 182 ? -10.461 4.926 23.016 1.00 95.75 182 LYS A O 1
ATOM 1490 N N . LEU A 1 183 ? -11.603 5.837 24.720 1.00 96.19 183 LEU A N 1
ATOM 1491 C CA . LEU A 1 183 ? -12.844 5.104 24.521 1.00 96.19 183 LEU A CA 1
ATOM 1492 C C . LEU A 1 183 ? -13.516 5.479 23.195 1.00 96.19 183 LEU A C 1
ATOM 1494 O O . LEU A 1 183 ? -14.010 4.588 22.504 1.00 96.19 183 LEU A O 1
ATOM 1498 N N . THR A 1 184 ? -13.491 6.751 22.786 1.00 97.12 184 THR A N 1
ATOM 1499 C CA . THR A 1 184 ? -13.994 7.163 21.464 1.00 97.12 184 THR A CA 1
ATOM 1500 C C . THR A 1 184 ? -13.204 6.494 20.339 1.00 97.12 184 THR A C 1
ATOM 1502 O O . THR A 1 184 ? -13.806 5.849 19.481 1.00 97.12 184 THR A O 1
ATOM 1505 N N . ILE A 1 185 ? -11.869 6.530 20.399 1.00 97.44 185 ILE A N 1
ATOM 1506 C CA . ILE A 1 185 ? -10.990 5.869 19.420 1.00 97.44 185 ILE A CA 1
ATOM 1507 C C . ILE A 1 185 ? -11.237 4.352 19.396 1.00 97.44 185 ILE A C 1
ATOM 1509 O O . ILE A 1 185 ? -11.336 3.748 18.324 1.00 97.44 185 ILE A O 1
ATOM 1513 N N . ALA A 1 186 ? -11.365 3.718 20.564 1.00 97.31 186 ALA A N 1
ATOM 1514 C CA . ALA A 1 186 ? -11.620 2.284 20.668 1.00 97.31 186 ALA A CA 1
ATOM 1515 C C . ALA A 1 186 ? -12.984 1.899 20.067 1.00 97.31 186 ALA A C 1
ATOM 1517 O O . ALA A 1 186 ? -13.080 0.909 19.336 1.00 97.31 186 ALA A O 1
ATOM 1518 N N . ARG A 1 187 ? -14.026 2.712 20.290 1.00 97.38 187 ARG A N 1
ATOM 1519 C CA . ARG A 1 187 ? -15.354 2.528 19.680 1.00 97.38 187 ARG A CA 1
ATOM 1520 C C . ARG A 1 187 ? -15.325 2.704 18.163 1.00 97.38 187 ARG A C 1
ATOM 1522 O O . ARG A 1 187 ? -15.915 1.892 17.452 1.00 97.38 187 ARG A O 1
ATOM 1529 N N . GLU A 1 188 ? -14.620 3.711 17.651 1.00 97.81 188 GLU A N 1
ATOM 1530 C CA . GLU A 1 188 ? -14.443 3.902 16.205 1.00 97.81 188 GLU A CA 1
ATOM 1531 C C . GLU A 1 188 ? -13.721 2.714 15.566 1.00 97.81 188 GLU A C 1
ATOM 1533 O O . GLU A 1 188 ? -14.165 2.177 14.548 1.00 97.81 188 GLU A O 1
ATOM 1538 N N . ARG A 1 189 ? -12.647 2.241 16.207 1.00 97.56 189 ARG A N 1
ATOM 1539 C CA . ARG A 1 189 ? -11.908 1.052 15.775 1.00 97.56 189 ARG A CA 1
ATOM 1540 C C . ARG A 1 189 ? -12.794 -0.191 15.769 1.00 97.56 189 ARG A C 1
ATOM 1542 O O . ARG A 1 189 ? -12.752 -0.967 14.813 1.00 97.56 189 ARG A O 1
ATOM 1549 N N . LEU A 1 190 ? -13.589 -0.390 16.818 1.00 98.19 190 LEU A N 1
ATOM 1550 C CA . LEU A 1 190 ? -14.531 -1.500 16.915 1.00 98.19 190 LEU A CA 1
ATOM 1551 C C . LEU A 1 190 ? -15.572 -1.448 15.793 1.00 98.19 190 LEU A C 1
ATOM 1553 O O . LEU A 1 190 ? -15.828 -2.469 15.148 1.00 98.19 190 LEU A O 1
ATOM 1557 N N . LYS A 1 191 ? -16.141 -0.268 15.531 1.00 98.25 191 LYS A N 1
ATOM 1558 C CA . LYS A 1 191 ? -17.090 -0.060 14.436 1.00 98.25 191 LYS A CA 1
ATOM 1559 C C . LYS A 1 191 ? -16.456 -0.418 13.093 1.00 98.25 191 LYS A C 1
ATOM 1561 O O . L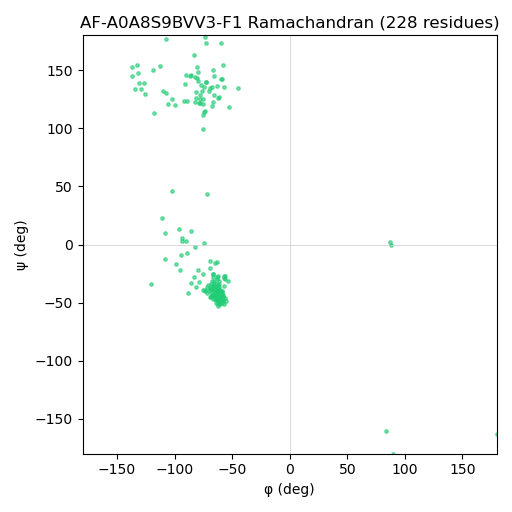YS A 1 191 ? -16.992 -1.263 12.386 1.00 98.25 191 LYS A O 1
ATOM 1566 N N . ALA A 1 192 ? -15.266 0.110 12.801 1.00 98.25 192 ALA A N 1
ATOM 1567 C CA . ALA A 1 192 ? -14.549 -0.183 11.561 1.00 98.25 192 ALA A CA 1
ATOM 1568 C C . ALA A 1 192 ? -14.250 -1.685 11.379 1.00 98.25 192 ALA A C 1
ATOM 1570 O O . ALA A 1 192 ? -14.390 -2.218 10.280 1.00 98.25 192 ALA A O 1
ATOM 1571 N N . LEU A 1 193 ? -13.867 -2.390 12.451 1.00 98.19 193 LEU A N 1
ATOM 1572 C CA . LEU A 1 193 ? -13.639 -3.840 12.413 1.00 98.19 193 LEU A CA 1
ATOM 1573 C C . LEU A 1 193 ? -14.935 -4.633 12.211 1.00 98.19 193 LEU A C 1
ATOM 1575 O O . LEU A 1 193 ? -14.920 -5.660 11.536 1.00 98.19 193 LEU A O 1
ATOM 1579 N N . THR A 1 194 ? -16.042 -4.161 12.781 1.00 98.12 194 THR A N 1
ATOM 1580 C CA . THR A 1 194 ? -17.365 -4.777 12.617 1.00 98.12 194 THR A CA 1
ATOM 1581 C C . THR A 1 194 ? -17.868 -4.611 11.184 1.00 98.12 194 THR A C 1
ATOM 1583 O O . THR A 1 194 ? -18.297 -5.589 10.573 1.00 98.12 194 THR A O 1
ATOM 1586 N N . ASP A 1 195 ? -17.736 -3.412 10.616 1.00 98.12 195 ASP A N 1
ATOM 1587 C CA . ASP A 1 195 ? -18.091 -3.129 9.223 1.00 98.12 195 ASP A CA 1
ATOM 1588 C C . ASP A 1 195 ? -17.236 -3.982 8.265 1.00 98.12 195 ASP A C 1
ATOM 1590 O O . ASP A 1 195 ? -17.761 -4.647 7.370 1.00 98.12 195 ASP A O 1
ATOM 1594 N N . ALA A 1 196 ? -15.922 -4.066 8.510 1.00 97.69 196 ALA A N 1
ATOM 1595 C CA . ALA A 1 196 ? -15.012 -4.901 7.725 1.00 97.69 196 ALA A CA 1
ATOM 1596 C C . ALA A 1 196 ? -15.352 -6.402 7.807 1.00 97.69 196 ALA A C 1
ATOM 1598 O O . ALA A 1 196 ? -15.253 -7.116 6.805 1.00 97.69 196 ALA A O 1
ATOM 1599 N N . GLU A 1 197 ? -15.758 -6.900 8.979 1.00 97.44 197 GLU A N 1
ATOM 1600 C CA . GLU A 1 197 ? -16.219 -8.282 9.133 1.00 97.44 197 GLU A CA 1
ATOM 1601 C C . GLU A 1 197 ? -17.462 -8.549 8.275 1.00 97.44 197 GLU A C 1
ATOM 1603 O O . GLU A 1 197 ? -17.474 -9.510 7.501 1.00 97.44 197 GLU A O 1
ATOM 1608 N N . GLN A 1 198 ? -18.470 -7.676 8.357 1.00 96.19 198 GLN A N 1
ATOM 1609 C CA . GLN A 1 198 ? -19.704 -7.792 7.576 1.00 96.19 198 GLN A CA 1
ATOM 1610 C C . GLN A 1 198 ? -19.424 -7.757 6.066 1.00 96.19 198 GLN A C 1
ATOM 1612 O O . GLN A 1 198 ? -19.956 -8.571 5.307 1.00 96.19 198 GLN A O 1
ATOM 1617 N N . GLU A 1 199 ? -18.544 -6.862 5.610 1.00 95.31 199 GLU A N 1
ATOM 1618 C CA . GLU A 1 199 ? -18.141 -6.792 4.205 1.00 95.31 199 GLU A CA 1
ATOM 1619 C C . GLU A 1 199 ? -17.438 -8.071 3.732 1.00 95.31 199 GLU A C 1
ATOM 1621 O O . GLU A 1 199 ? -17.732 -8.573 2.640 1.00 95.31 199 GLU A O 1
ATOM 1626 N N . LEU A 1 200 ? -16.536 -8.636 4.542 1.00 96.06 200 LEU A N 1
ATOM 1627 C CA . LEU A 1 200 ? -15.858 -9.895 4.225 1.00 96.06 200 LEU A CA 1
ATOM 1628 C C . LEU A 1 200 ? -16.836 -11.073 4.187 1.00 96.06 200 LEU A C 1
ATOM 1630 O O . LEU A 1 200 ? -16.737 -11.922 3.296 1.00 96.06 200 LEU A O 1
ATOM 1634 N N . GLU A 1 201 ? -17.805 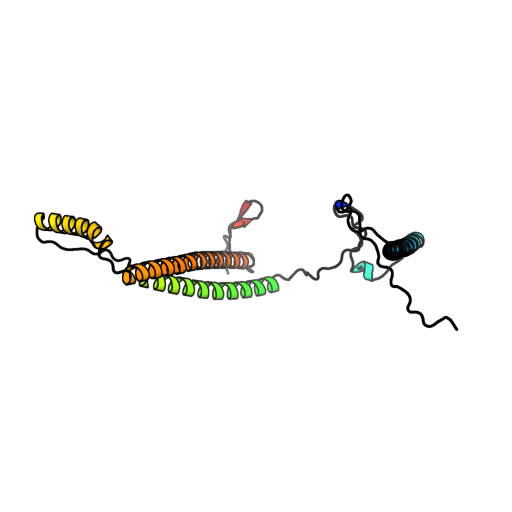-11.125 5.098 1.00 93.88 201 GLU A N 1
ATOM 1635 C CA . GLU A 1 201 ? -18.869 -12.129 5.069 1.00 93.88 201 GLU A CA 1
ATOM 1636 C C . GLU A 1 201 ? -19.716 -12.025 3.797 1.00 93.88 201 GLU A C 1
ATOM 1638 O O . GLU A 1 201 ? -19.933 -13.036 3.118 1.00 93.88 201 GLU A O 1
ATOM 1643 N N . LEU A 1 202 ? -20.108 -10.809 3.402 1.00 92.00 202 LEU A N 1
ATOM 1644 C CA . LEU A 1 202 ? -20.818 -10.561 2.146 1.00 92.00 202 LEU A CA 1
ATOM 1645 C C . LEU A 1 202 ? -19.980 -10.964 0.927 1.00 92.00 202 LEU A C 1
ATOM 1647 O O . LEU A 1 202 ? -20.505 -11.584 -0.003 1.00 92.00 202 LEU A O 1
ATOM 1651 N N . GLN A 1 203 ? -18.677 -10.665 0.915 1.00 93.06 203 GLN A N 1
ATOM 1652 C CA . GLN A 1 203 ? -17.772 -11.110 -0.150 1.00 93.06 203 GLN A CA 1
ATOM 1653 C C . GLN A 1 203 ? -17.709 -12.639 -0.226 1.00 93.06 203 GLN A C 1
ATOM 1655 O O . GLN A 1 203 ? -17.851 -13.203 -1.311 1.00 93.06 203 GLN A O 1
ATOM 1660 N N . ARG A 1 204 ? -17.560 -13.334 0.908 1.00 93.62 204 ARG A N 1
ATOM 1661 C CA . ARG A 1 204 ? -17.558 -14.807 0.946 1.00 93.62 204 ARG A CA 1
ATOM 1662 C C . ARG A 1 204 ? -18.879 -15.386 0.453 1.00 93.62 204 ARG A C 1
ATOM 1664 O O . ARG A 1 204 ? -18.862 -16.335 -0.328 1.00 93.62 204 ARG A O 1
ATOM 1671 N N . ALA A 1 205 ? -20.005 -14.789 0.835 1.00 91.62 205 ALA A N 1
ATOM 1672 C CA . ALA A 1 205 ? -21.320 -15.221 0.384 1.00 91.62 205 ALA A CA 1
ATOM 1673 C C . ALA A 1 205 ? -21.524 -15.020 -1.130 1.00 91.62 205 ALA A C 1
ATOM 1675 O O . ALA A 1 205 ? -22.103 -15.886 -1.786 1.00 91.62 205 ALA A O 1
ATOM 1676 N N . ARG A 1 206 ? -20.986 -13.934 -1.708 1.00 90.81 206 ARG A N 1
ATOM 1677 C CA . ARG A 1 206 ? -20.957 -13.699 -3.167 1.00 90.81 206 ARG A CA 1
ATOM 1678 C C . ARG A 1 206 ? -20.050 -14.682 -3.911 1.00 90.81 206 ARG A C 1
ATOM 1680 O O . ARG A 1 206 ? -20.325 -15.009 -5.058 1.00 90.81 206 ARG A O 1
ATOM 1687 N N . MET A 1 207 ? -18.979 -15.149 -3.271 1.00 92.12 207 MET A N 1
ATOM 1688 C CA . MET A 1 207 ? -18.035 -16.116 -3.843 1.00 92.12 207 MET A CA 1
ATOM 1689 C C . MET A 1 207 ? -18.404 -17.580 -3.564 1.00 92.12 207 MET A C 1
ATOM 1691 O O . MET A 1 207 ? -17.629 -18.474 -3.925 1.00 92.12 207 MET A O 1
ATOM 1695 N N . ALA A 1 208 ? -19.535 -17.846 -2.906 1.00 91.94 208 ALA A N 1
ATOM 1696 C CA . ALA A 1 208 ? -19.983 -19.197 -2.590 1.00 91.94 208 ALA A CA 1
ATOM 1697 C C . ALA A 1 208 ? -20.141 -20.053 -3.860 1.00 91.94 208 ALA A C 1
ATOM 1699 O O . ALA A 1 208 ? -20.356 -19.542 -4.956 1.00 91.94 208 ALA A O 1
ATOM 1700 N N . LYS A 1 209 ? -20.018 -21.379 -3.720 1.00 91.38 209 LYS A N 1
ATOM 1701 C CA . LYS A 1 209 ? -20.150 -22.314 -4.854 1.00 91.38 209 LYS A CA 1
ATOM 1702 C C . LYS A 1 209 ? -21.573 -22.356 -5.426 1.00 91.38 209 LYS A C 1
ATOM 1704 O O . LYS A 1 209 ? -21.740 -22.671 -6.595 1.00 91.38 209 LYS A O 1
ATOM 1709 N N . SER A 1 210 ? -22.571 -22.024 -4.609 1.00 89.69 210 SER A N 1
ATOM 1710 C CA . SER A 1 210 ? -23.970 -21.884 -5.006 1.00 89.69 210 SER A CA 1
ATOM 1711 C C . SER A 1 210 ? -24.453 -20.451 -4.748 1.00 89.69 210 SER A C 1
ATOM 1713 O O . SER A 1 210 ? -23.996 -19.828 -3.776 1.00 89.69 210 SER A O 1
ATOM 1715 N N . PRO A 1 211 ? -25.414 -19.933 -5.534 1.00 86.50 211 PRO A N 1
ATOM 1716 C CA . PRO A 1 211 ? -26.035 -18.639 -5.267 1.00 86.50 211 PRO A CA 1
ATOM 1717 C C . PRO A 1 211 ? -26.563 -18.607 -3.826 1.00 86.50 211 PRO A C 1
ATOM 1719 O O . PRO A 1 211 ? -27.365 -19.449 -3.435 1.00 86.50 211 PRO A O 1
ATOM 1722 N N . THR A 1 212 ? -26.044 -17.697 -2.998 1.00 86.00 212 THR A N 1
ATOM 1723 C CA . THR A 1 212 ? -26.385 -17.642 -1.560 1.00 86.00 212 THR A CA 1
ATOM 1724 C C . THR A 1 212 ? -27.010 -16.310 -1.158 1.00 86.00 212 THR A C 1
ATOM 1726 O O . THR A 1 212 ? -27.882 -16.290 -0.298 1.00 86.00 212 THR A O 1
ATOM 1729 N N . VAL A 1 213 ? -26.598 -15.201 -1.775 1.00 87.06 213 VAL A N 1
ATOM 1730 C CA . VAL A 1 213 ? -27.036 -13.850 -1.399 1.00 87.06 213 VAL A CA 1
ATOM 1731 C C . VAL A 1 213 ? -27.528 -13.103 -2.634 1.00 87.06 213 VAL A C 1
ATOM 1733 O O . VAL A 1 213 ? -26.889 -13.141 -3.683 1.00 87.06 213 VAL A O 1
ATOM 1736 N N . GLY A 1 214 ? -28.685 -12.450 -2.506 1.00 83.81 214 GLY A N 1
ATOM 1737 C CA . GLY A 1 214 ? -29.169 -11.454 -3.464 1.00 83.81 214 GLY A CA 1
ATOM 1738 C C . GLY A 1 214 ? -28.565 -10.077 -3.186 1.00 83.81 214 GLY A C 1
ATOM 1739 O O . GLY A 1 214 ? -28.047 -9.823 -2.103 1.00 83.81 214 GLY A O 1
ATOM 1740 N N . GLY A 1 215 ? -28.630 -9.161 -4.141 1.00 86.75 215 GLY A N 1
ATOM 1741 C CA . GLY A 1 215 ? -28.089 -7.819 -3.956 1.00 86.75 215 GLY A CA 1
ATOM 1742 C C . GLY A 1 215 ? -28.269 -6.941 -5.179 1.00 86.75 215 GLY A C 1
ATOM 1743 O O . GLY A 1 215 ? -29.069 -7.236 -6.059 1.00 86.75 215 GLY A O 1
ATOM 1744 N N . VAL A 1 216 ? -27.510 -5.852 -5.227 1.00 89.62 216 VAL A N 1
ATOM 1745 C CA . VAL A 1 216 ? -27.435 -4.953 -6.379 1.00 89.62 216 VAL A CA 1
ATOM 1746 C C . VAL A 1 216 ? -26.077 -5.160 -7.044 1.00 89.62 216 VAL A C 1
ATOM 1748 O O . VAL A 1 216 ? -25.055 -5.203 -6.355 1.00 89.62 216 VAL A O 1
ATOM 1751 N N . ASN A 1 217 ? -26.041 -5.351 -8.362 1.00 89.75 217 ASN A N 1
ATOM 1752 C CA . ASN A 1 217 ? -24.775 -5.403 -9.094 1.00 89.75 217 ASN A CA 1
ATOM 1753 C C . ASN A 1 217 ? -24.145 -3.996 -9.210 1.00 89.75 217 ASN A C 1
ATOM 1755 O O . ASN A 1 217 ? -24.749 -2.993 -8.838 1.00 89.75 217 ASN A O 1
ATOM 1759 N N . LYS A 1 218 ? -22.921 -3.898 -9.744 1.00 91.62 218 LYS A N 1
ATOM 1760 C CA . LYS A 1 218 ? -22.233 -2.600 -9.902 1.00 91.62 218 LYS A CA 1
ATOM 1761 C C . LYS A 1 218 ? -22.954 -1.640 -10.862 1.00 91.62 218 LYS A C 1
ATOM 1763 O O . LYS A 1 218 ? -22.653 -0.456 -10.868 1.00 91.62 218 LYS A O 1
ATOM 1768 N N . GLN A 1 219 ? -23.886 -2.153 -11.661 1.00 92.56 219 GLN A N 1
ATOM 1769 C CA . GLN A 1 219 ? -24.715 -1.417 -12.609 1.00 92.56 219 GLN A CA 1
ATOM 1770 C C . GLN A 1 219 ? -26.071 -0.990 -12.016 1.00 92.56 219 GLN A C 1
ATOM 1772 O O . GLN A 1 219 ? -26.891 -0.431 -12.734 1.00 92.56 219 GLN A O 1
ATOM 1777 N N . GLY A 1 220 ? -26.340 -1.256 -10.731 1.00 92.69 220 GLY A N 1
ATOM 1778 C CA . GLY A 1 220 ? -27.593 -0.861 -10.077 1.00 92.69 220 GLY A CA 1
ATOM 1779 C C . GLY A 1 220 ? -28.751 -1.862 -10.213 1.00 92.69 220 GLY A C 1
ATOM 1780 O O . GLY A 1 220 ? -29.838 -1.618 -9.693 1.00 92.69 220 GLY A O 1
ATOM 1781 N N . VAL A 1 221 ? -28.544 -3.013 -10.856 1.00 93.19 221 VAL A N 1
ATOM 1782 C CA . VAL A 1 221 ? -29.583 -4.035 -11.058 1.00 93.19 221 VAL A CA 1
ATOM 1783 C C . VAL A 1 221 ? -29.715 -4.921 -9.820 1.00 93.19 221 VAL A C 1
ATOM 1785 O O . VAL A 1 221 ? -28.754 -5.573 -9.402 1.00 93.19 221 VAL A O 1
ATOM 1788 N N . LYS A 1 222 ? -30.925 -4.970 -9.250 1.00 91.81 222 LYS A N 1
ATOM 1789 C CA . LYS A 1 222 ? -31.296 -5.846 -8.128 1.00 91.81 222 LYS A CA 1
ATOM 1790 C C . LYS A 1 222 ? -31.497 -7.289 -8.605 1.00 91.81 222 LYS A C 1
ATOM 1792 O O . LYS A 1 222 ? -32.238 -7.528 -9.552 1.00 91.81 222 LYS A O 1
ATOM 1797 N N . TYR A 1 223 ? -30.907 -8.255 -7.909 1.00 87.06 223 TYR A N 1
ATOM 1798 C CA . TYR A 1 223 ? -31.120 -9.689 -8.115 1.00 87.06 223 TYR A CA 1
ATOM 1799 C C . TYR A 1 223 ? -31.377 -10.390 -6.778 1.00 87.06 223 TYR A C 1
ATOM 1801 O O . TYR A 1 223 ? -30.847 -9.999 -5.738 1.00 87.06 223 TYR A O 1
ATOM 1809 N N . LYS A 1 224 ? -32.199 -11.442 -6.792 1.00 90.62 224 LYS A N 1
ATOM 1810 C CA . LYS A 1 224 ? -32.521 -12.248 -5.608 1.00 90.62 224 LYS A CA 1
ATOM 1811 C C . LYS A 1 224 ? -32.430 -13.726 -5.957 1.00 90.62 224 LYS A C 1
ATOM 1813 O O . LYS A 1 224 ? -32.982 -14.153 -6.966 1.00 90.62 224 LYS A O 1
ATOM 1818 N N . VAL A 1 225 ? -31.776 -14.496 -5.096 1.00 89.44 225 VAL A N 1
ATOM 1819 C CA . VAL A 1 225 ? -31.749 -15.957 -5.193 1.00 89.44 225 VAL A CA 1
ATOM 1820 C C . VAL A 1 225 ? -33.079 -16.501 -4.668 1.00 89.44 225 VAL A C 1
ATOM 1822 O O . VAL A 1 225 ? -33.486 -16.157 -3.558 1.00 89.44 225 VAL A O 1
ATOM 1825 N N . ARG A 1 226 ? -33.779 -17.299 -5.481 1.00 88.12 226 ARG A N 1
ATOM 1826 C CA . ARG A 1 226 ? -35.065 -17.935 -5.122 1.00 88.12 226 ARG A CA 1
ATOM 1827 C C . ARG A 1 226 ? -34.948 -19.443 -4.896 1.00 88.12 226 ARG A C 1
ATOM 1829 O O . ARG A 1 226 ? -35.877 -20.053 -4.383 1.00 88.12 226 ARG A O 1
ATOM 1836 N N . GLU A 1 227 ? -33.822 -20.030 -5.281 1.00 87.44 227 GLU A N 1
ATOM 1837 C CA . GLU A 1 227 ? -33.566 -21.461 -5.163 1.00 87.44 227 GLU A CA 1
ATOM 1838 C C . GLU A 1 227 ? -33.132 -21.827 -3.741 1.00 87.44 227 GLU A C 1
ATOM 1840 O O . GLU A 1 227 ? -32.397 -21.084 -3.082 1.00 87.44 227 GLU A O 1
ATOM 1845 N N . ARG A 1 228 ? -33.572 -22.996 -3.267 1.00 86.81 228 ARG A N 1
ATOM 1846 C CA . ARG A 1 228 ? -33.117 -23.570 -1.998 1.00 86.81 228 ARG A CA 1
ATOM 1847 C C . ARG A 1 228 ? -31.784 -24.284 -2.214 1.00 86.81 228 ARG A C 1
ATOM 1849 O O . ARG A 1 228 ? -31.587 -24.934 -3.237 1.00 86.81 228 ARG A O 1
ATOM 1856 N N . LYS A 1 229 ? -30.890 -24.223 -1.223 1.00 87.75 229 LYS A N 1
ATOM 1857 C CA . LYS A 1 229 ? -29.705 -25.089 -1.200 1.00 87.75 229 LYS A CA 1
ATOM 1858 C C . LYS A 1 229 ? -30.160 -26.548 -1.117 1.00 87.75 229 LYS A C 1
ATOM 1860 O O . LYS A 1 229 ? -30.991 -26.879 -0.264 1.00 87.75 229 LYS A O 1
ATOM 1865 N N . ARG A 1 230 ? -29.670 -27.364 -2.049 1.00 83.69 230 ARG A N 1
ATOM 1866 C CA . ARG A 1 230 ? -29.886 -28.811 -2.050 1.00 83.69 230 ARG A CA 1
ATOM 1867 C C . ARG A 1 230 ? -29.142 -29.453 -0.889 1.00 83.69 230 ARG A C 1
ATOM 1869 O O . ARG A 1 230 ? -28.011 -28.994 -0.613 1.00 83.69 230 ARG A O 1
#

Foldseek 3Di:
DPDPDDDDDDDDDWDDPVCCVVPTDDDPVNVVVVVVVVVVVVVVVVVVVVCVVPDDPPDDDPVPVVWAAAACDDPPGDNDTDDDPPDDDDDLVVVLVVLVVVLVVLVVVLVVLVVVLVVLVVVLCVLDPPDDDDDDDDDPVVVVVVVVVVVVCVVVVVVPDDPVNVVVVVVSVVVNVVSVVSNVVSVVVSVVSVVVSVVSVVVSQVSDPDNRAWDADPVRDTDGDPDDDD

Secondary structure (DSSP, 8-state):
----PPPPPPPPP---GGGGGG-----HHHHHHHHHHHHHHHHHHHHHHHHHHT--TT---THHHHSPPPB-SSTT-BSSPPPP-S-----HHHHHHHHHHHHHHHHHHHHHHHHHHHHHHHHHHHHS--PPP----SSHHHHHHHHHHHHHHHHHTTTS--HHHHHHHHHHHHHHHHHHHHHHHHHHHHHHHHHHHHHHHHHHHHTSSS----EE-TTS-EE---SPP-

Sequence (230 aa):
MRNAVQRRNHRERGQPEERARLGLLEKHKDYSARARDFNEKKKKLRALKQKVINKNPDEFYFGMMSRKGPSTTGKNRTGTVNGDRGNQVLGQDAVRLFKTQDLGYVRTMRNKALKEVEELERSKAGIKGEGKKIVFVDDEEEQMRVVEDANVNEEDEEEDITTEEEERRILQQREAEKVEAKLTIARERLKALTDAEQELELQRARMAKSPTVGGVNKQGVKYKVRERKR

pLDDT: mean 88.61, std 11.43, range [47.19, 98.44]

Mean predicted aligned error: 11.23 Å

Radius of gyration: 39.25 Å; Cα contacts (8 Å, |Δi|>4): 101; chains: 1; bounding box: 109×68×95 Å

Nearest PDB structures (foldseek):
  7mq9-assembly1_SY  TM=6.977E-01  e=2.757E-09  Homo sapiens
  8to0-assembly1_AG  TM=3.798E-01  e=6.236E+00  Mus musculus
  8otz-assembly1_D4  TM=3.871E-01  e=9.536E+00  Bos taurus

Solvent-accessible surface area (backbone atoms only — not comparable to full-atom values): 14181 Å² total; per-residue (Å²): 134,81,76,93,67,84,78,83,85,82,82,83,79,81,54,58,75,94,52,45,89,78,46,81,61,78,46,73,69,51,50,54,52,52,52,50,54,52,52,50,51,52,51,53,53,52,54,52,51,51,52,62,73,72,53,65,90,84,71,82,59,79,66,61,80,81,43,56,68,45,40,88,65,70,93,78,53,39,95,55,64,60,75,85,88,79,84,71,91,75,55,71,68,60,53,53,51,52,53,50,52,51,44,53,51,41,50,56,52,29,56,50,32,48,52,51,34,53,51,42,51,52,53,46,54,72,72,49,79,86,76,81,89,83,85,87,70,94,47,74,70,55,45,51,48,55,52,49,52,50,56,49,45,60,63,50,58,71,74,72,60,53,74,70,55,52,53,49,51,54,48,50,50,56,48,47,54,51,46,51,57,51,38,54,54,34,47,52,51,30,50,54,34,51,54,52,42,54,52,46,50,52,52,51,38,69,67,41,99,54,90,71,62,54,51,64,50,99,85,70,53,76,49,72,71,84,74,77,88,128